Protein AF-A0A124FSC0-F1 (afdb_monomer_lite)

Secondary structure (DSSP, 8-state):
--SEEEEEEEETTTTEEEEEEEE---SS-EEEEEEEE-TT--EEEEEEEEEETTTTEEEEEP-TT----TTTHHHHHHHHHHHHHHHHHHHHHHHHTS---EEEESSTHHHHHHHHHTT---TT-EEEEHHHHHHHHTT-SSPPPHHHHHHHTT-EE-SSEEE-SS-EEE--HHHHTT-STTSHHHHHHHHHHHHHHHHH-HHHHHHHHHHHHHHHHTT-

Organism: NCBI:txid2198

Sequence (220 aa):
MPIEIGAVVHRPEDDSVHYAGEQFRYDIDVEIWKKVTDPCGKTVGVATTVANMGRGEYGMAYDHSFRVSDDEVPAAEETARHAFGDLGTFMEAVIAAGDTPAIVVFAADMEKKAFRAANFSLDGCMLIDLQREIRRRFGMKQVLSLDRLARLIDFSVDGSAVASTHFRYPVPEEYRHLLCVHRGMGDAVRTFLLAREYQERLPDLEARIRTQMDTCESEG

Structure (mmCIF, N/CA/C/O backbone):
data_AF-A0A124FSC0-F1
#
_entry.id   AF-A0A124FSC0-F1
#
loop_
_atom_site.group_PDB
_atom_site.id
_atom_site.type_symbol
_atom_site.label_atom_id
_atom_site.label_alt_id
_atom_site.label_comp_id
_atom_site.label_asym_id
_atom_site.label_entity_id
_atom_site.label_seq_id
_atom_site.pdbx_PDB_ins_code
_atom_site.Cartn_x
_atom_site.Cartn_y
_atom_site.Cartn_z
_atom_site.occupancy
_atom_site.B_iso_or_equiv
_atom_site.auth_seq_id
_atom_site.auth_comp_id
_atom_site.auth_asym_id
_atom_site.auth_atom_id
_atom_site.pdbx_PDB_model_num
ATOM 1 N N . MET A 1 1 ? 11.388 3.406 -9.052 1.00 88.62 1 MET A N 1
ATOM 2 C CA . MET A 1 1 ? 10.125 3.465 -9.821 1.00 88.62 1 MET A CA 1
ATOM 3 C C . MET A 1 1 ? 9.095 2.555 -9.165 1.00 88.62 1 MET A C 1
ATOM 5 O O . MET A 1 1 ? 9.524 1.634 -8.472 1.00 88.62 1 MET A O 1
ATOM 9 N N . PRO A 1 2 ? 7.786 2.808 -9.315 1.00 92.44 2 PRO A N 1
ATOM 10 C CA . PRO A 1 2 ? 6.759 1.870 -8.879 1.00 92.44 2 PRO A CA 1
ATOM 11 C C . PRO A 1 2 ? 6.712 0.665 -9.832 1.00 92.44 2 PRO A C 1
ATOM 13 O O . PRO A 1 2 ? 6.956 0.811 -11.026 1.00 92.44 2 PRO A O 1
ATOM 16 N N . ILE A 1 3 ? 6.396 -0.517 -9.302 1.00 92.50 3 ILE A N 1
ATOM 17 C CA . ILE A 1 3 ? 6.131 -1.732 -10.101 1.00 92.50 3 ILE A CA 1
ATOM 18 C C . ILE A 1 3 ? 4.677 -2.202 -9.972 1.00 92.50 3 ILE A C 1
ATOM 20 O O . ILE A 1 3 ? 4.181 -2.970 -10.791 1.00 92.50 3 ILE A O 1
ATOM 24 N N . GLU A 1 4 ? 3.982 -1.720 -8.945 1.00 92.25 4 GLU A N 1
ATOM 25 C CA . GLU A 1 4 ? 2.571 -1.963 -8.680 1.00 92.25 4 GLU A CA 1
ATOM 26 C C . GLU A 1 4 ? 2.047 -0.912 -7.692 1.00 92.25 4 GLU A C 1
ATOM 28 O O . GLU A 1 4 ? 2.827 -0.271 -6.980 1.00 92.25 4 GLU A O 1
ATOM 33 N N . ILE A 1 5 ? 0.728 -0.761 -7.635 1.00 92.50 5 ILE A N 1
ATOM 34 C CA . ILE A 1 5 ? 0.006 0.040 -6.649 1.00 92.50 5 ILE A CA 1
ATOM 35 C C . ILE A 1 5 ? -1.285 -0.679 -6.254 1.00 92.50 5 ILE A C 1
ATOM 37 O O . ILE A 1 5 ? -1.891 -1.397 -7.048 1.00 92.50 5 ILE A O 1
ATOM 41 N N . GLY A 1 6 ? -1.699 -0.498 -5.005 1.00 93.19 6 GLY A N 1
ATOM 42 C CA . GLY A 1 6 ? -3.027 -0.864 -4.540 1.00 93.19 6 GLY A CA 1
ATOM 43 C C . GLY A 1 6 ? -3.626 0.269 -3.723 1.00 93.19 6 GLY A C 1
ATOM 44 O O . GLY A 1 6 ? -2.913 0.976 -3.013 1.00 93.19 6 GLY A O 1
ATOM 45 N N . ALA A 1 7 ? -4.936 0.425 -3.823 1.00 93.75 7 ALA A N 1
ATOM 46 C CA . ALA A 1 7 ? -5.722 1.389 -3.084 1.00 93.75 7 ALA A CA 1
ATOM 47 C C . ALA A 1 7 ? -7.018 0.729 -2.605 1.00 93.75 7 ALA A C 1
ATOM 49 O O . ALA A 1 7 ? -7.634 -0.077 -3.308 1.00 93.75 7 ALA A O 1
ATOM 50 N N . VAL A 1 8 ? -7.429 1.106 -1.398 1.00 94.50 8 VAL A N 1
ATOM 51 C CA . VAL A 1 8 ? -8.757 0.816 -0.863 1.00 94.50 8 VAL A CA 1
ATOM 52 C C . VAL A 1 8 ? -9.433 2.154 -0.626 1.00 94.50 8 VAL A C 1
ATOM 54 O O . VAL A 1 8 ? -8.963 2.950 0.185 1.00 94.50 8 VAL A O 1
ATOM 57 N N . VAL A 1 9 ? -10.521 2.402 -1.345 1.00 93.75 9 VAL A N 1
ATOM 58 C CA . VAL A 1 9 ? -11.376 3.571 -1.153 1.00 93.75 9 VAL A CA 1
ATOM 59 C C . VAL A 1 9 ? -12.497 3.154 -0.218 1.00 93.75 9 VAL A C 1
ATOM 61 O O . VAL A 1 9 ? -13.280 2.264 -0.544 1.00 93.75 9 VAL A O 1
ATOM 64 N N . HIS A 1 10 ? -12.550 3.767 0.957 1.00 93.31 10 HIS A N 1
ATOM 65 C CA . HIS A 1 10 ? -13.580 3.509 1.958 1.00 93.31 10 HIS A CA 1
ATOM 66 C C . HIS A 1 10 ? -14.550 4.676 2.012 1.00 93.31 10 HIS A C 1
ATOM 68 O O . HIS A 1 10 ? -14.123 5.829 2.073 1.00 93.31 10 HIS A O 1
ATOM 74 N N . ARG A 1 11 ? -15.845 4.363 1.997 1.00 91.38 11 ARG A N 1
ATOM 75 C CA . ARG A 1 11 ? -16.924 5.325 2.180 1.00 91.38 11 ARG A CA 1
ATOM 76 C C . ARG A 1 11 ? -17.518 5.140 3.582 1.00 91.38 11 ARG A C 1
ATOM 78 O O . ARG A 1 11 ? -18.209 4.149 3.816 1.00 91.38 11 ARG A O 1
ATOM 85 N N . PRO A 1 12 ? -17.267 6.061 4.528 1.00 88.88 12 PRO A N 1
ATOM 86 C CA . PRO A 1 12 ? -17.743 5.911 5.901 1.00 88.88 12 PRO A CA 1
ATOM 87 C C . PRO A 1 12 ? -19.270 5.924 6.045 1.00 88.88 12 PRO A C 1
ATOM 89 O O . PRO A 1 12 ? -19.788 5.348 6.997 1.00 88.88 12 PRO A O 1
ATOM 92 N N . GLU A 1 13 ? -19.996 6.572 5.130 1.00 89.44 13 GLU A N 1
ATOM 93 C CA . GLU A 1 13 ? -21.450 6.761 5.217 1.00 89.44 13 GLU A CA 1
ATOM 94 C C . GLU A 1 13 ? -22.232 5.443 5.160 1.00 89.44 13 GLU A C 1
ATOM 96 O O . GLU A 1 13 ? -23.261 5.308 5.823 1.00 89.44 13 GLU A O 1
ATOM 101 N N . ASP A 1 14 ? -21.757 4.486 4.364 1.00 91.44 14 ASP A N 1
ATOM 102 C CA . ASP A 1 14 ? -22.382 3.176 4.156 1.00 91.44 14 ASP A CA 1
ATOM 103 C C . ASP A 1 14 ? -21.437 2.004 4.475 1.00 91.44 14 ASP A C 1
ATOM 105 O O . ASP A 1 14 ? -21.788 0.848 4.236 1.00 91.44 14 ASP A O 1
ATOM 109 N N . ASP A 1 15 ? -20.257 2.303 5.032 1.00 93.31 15 ASP A N 1
ATOM 110 C CA . ASP A 1 15 ? -19.166 1.363 5.320 1.00 93.31 15 ASP A CA 1
ATOM 111 C C . ASP A 1 15 ? -18.772 0.495 4.108 1.00 93.31 15 ASP A C 1
ATOM 113 O O . ASP A 1 15 ? -18.350 -0.656 4.247 1.00 93.31 15 ASP A O 1
ATOM 117 N N . SER A 1 16 ? -18.916 1.029 2.891 1.00 92.00 16 SER A N 1
ATOM 118 C CA . SER A 1 16 ? -18.531 0.323 1.670 1.00 92.00 16 SER A CA 1
ATOM 119 C C . SER A 1 16 ? -17.053 0.516 1.335 1.00 92.00 16 SER A C 1
ATOM 121 O O . SER A 1 16 ? -16.422 1.523 1.668 1.00 92.00 16 SER A O 1
ATOM 123 N N . VAL A 1 17 ? -16.488 -0.484 0.656 1.00 93.38 17 VAL A N 1
ATOM 124 C CA . VAL A 1 17 ? -15.107 -0.464 0.176 1.00 93.38 17 VAL A CA 1
ATOM 125 C C . VAL A 1 17 ? -15.054 -0.733 -1.319 1.00 93.38 17 VAL A C 1
ATOM 127 O O . VAL A 1 17 ? -15.741 -1.614 -1.841 1.00 93.38 17 VAL A O 1
ATOM 130 N N . HIS A 1 18 ? -14.198 0.012 -2.002 1.00 92.12 18 HIS A N 1
ATOM 131 C CA . HIS A 1 18 ? -13.815 -0.233 -3.379 1.00 92.12 18 HIS A CA 1
ATOM 132 C C . HIS A 1 18 ? -12.310 -0.481 -3.441 1.00 92.12 18 HIS A C 1
ATOM 134 O O . HIS A 1 18 ? -11.522 0.226 -2.815 1.00 92.12 18 HIS A O 1
ATOM 140 N N . TYR A 1 19 ? -11.915 -1.502 -4.191 1.00 92.12 19 TYR A N 1
ATOM 141 C CA . TYR A 1 19 ? -10.522 -1.885 -4.370 1.00 92.12 19 TYR A CA 1
ATOM 142 C C . TYR A 1 19 ? -10.088 -1.456 -5.765 1.00 92.12 19 TYR A C 1
ATOM 144 O O . TYR A 1 19 ? -10.798 -1.723 -6.728 1.00 92.12 19 TYR A O 1
ATOM 152 N N . ALA A 1 20 ? -8.923 -0.826 -5.864 1.00 91.38 20 ALA A N 1
ATOM 153 C CA . ALA A 1 20 ? -8.290 -0.487 -7.131 1.00 91.38 20 ALA A CA 1
ATOM 154 C C . ALA A 1 20 ? -6.820 -0.894 -7.064 1.00 91.38 20 ALA A C 1
ATOM 156 O O . ALA A 1 20 ? -6.136 -0.612 -6.081 1.00 91.38 20 ALA A O 1
ATOM 157 N N . GLY A 1 21 ? -6.319 -1.586 -8.079 1.00 91.00 21 GLY A N 1
ATOM 158 C CA . GLY A 1 21 ? -4.932 -2.029 -8.095 1.00 91.00 21 GLY A CA 1
ATOM 159 C C . GLY A 1 21 ? -4.408 -2.180 -9.505 1.00 91.00 21 GLY A C 1
ATOM 160 O O . GLY A 1 21 ? -5.145 -2.569 -10.407 1.00 91.00 21 GLY A O 1
ATOM 161 N N . GLU A 1 22 ? -3.126 -1.890 -9.673 1.00 90.31 22 GLU A N 1
ATOM 162 C CA . GLU A 1 22 ? -2.470 -1.903 -10.971 1.00 90.31 22 GLU A CA 1
ATOM 163 C C . GLU A 1 22 ? -1.037 -2.425 -10.851 1.00 90.31 22 GLU A C 1
ATOM 165 O O . GLU A 1 22 ? -0.360 -2.230 -9.840 1.00 90.31 22 GLU A O 1
ATOM 170 N N . GLN A 1 23 ? -0.580 -3.125 -11.890 1.00 91.38 23 GLN A N 1
ATOM 171 C CA . GLN A 1 23 ? 0.813 -3.528 -12.065 1.00 91.38 23 GLN A CA 1
ATOM 172 C C . GLN A 1 23 ? 1.391 -2.753 -13.244 1.00 91.38 23 GLN A C 1
ATOM 174 O O . GLN A 1 23 ? 0.869 -2.848 -14.353 1.00 91.38 23 GLN A O 1
ATOM 179 N N . PHE A 1 24 ? 2.505 -2.062 -13.025 1.00 93.19 24 PHE A N 1
ATOM 180 C CA . PHE A 1 24 ? 3.189 -1.300 -14.066 1.00 93.19 24 PHE A CA 1
ATOM 181 C C . PHE A 1 24 ? 4.125 -2.241 -14.831 1.00 93.19 24 PHE A C 1
ATOM 183 O O . PHE A 1 24 ? 5.241 -2.537 -14.395 1.00 93.19 24 PHE A O 1
ATOM 190 N N . ARG A 1 25 ? 3.630 -2.794 -15.943 1.00 93.19 25 ARG A N 1
ATOM 191 C CA . ARG A 1 25 ? 4.283 -3.880 -16.693 1.00 93.19 25 ARG A CA 1
ATOM 192 C C . ARG A 1 25 ? 5.286 -3.352 -17.709 1.00 93.19 25 ARG A C 1
ATOM 194 O O . ARG A 1 25 ? 5.001 -3.280 -18.900 1.00 93.19 25 ARG A O 1
ATOM 201 N N . TYR A 1 26 ? 6.478 -3.048 -17.217 1.00 94.31 26 TYR A N 1
ATOM 202 C CA . TYR A 1 26 ? 7.615 -2.643 -18.033 1.00 94.31 26 TYR A CA 1
ATOM 203 C C . TYR A 1 26 ? 8.726 -3.693 -17.993 1.00 94.31 26 TYR A C 1
ATOM 205 O O . TYR A 1 26 ? 8.976 -4.288 -16.941 1.00 94.31 26 TYR A O 1
ATOM 213 N N . ASP A 1 27 ? 9.384 -3.918 -19.133 1.00 94.12 27 ASP A N 1
ATOM 214 C CA . ASP A 1 27 ? 10.553 -4.798 -19.227 1.00 94.12 27 ASP A CA 1
ATOM 215 C C . ASP A 1 27 ? 11.806 -4.051 -18.757 1.00 94.12 27 ASP A C 1
ATOM 217 O O . ASP A 1 27 ? 12.586 -3.515 -19.541 1.00 94.12 27 ASP A O 1
ATOM 22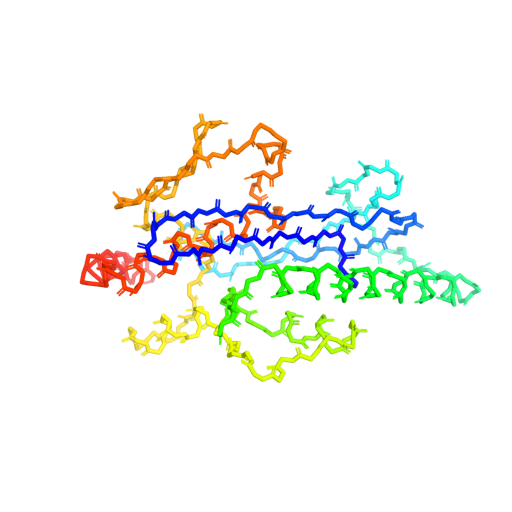1 N N . ILE A 1 28 ? 11.936 -3.958 -17.438 1.00 93.12 28 ILE A N 1
ATOM 222 C CA . ILE A 1 28 ? 13.079 -3.378 -16.745 1.00 93.12 28 ILE A CA 1
ATOM 223 C C . ILE A 1 28 ? 13.277 -4.092 -15.411 1.00 93.12 28 ILE A C 1
ATOM 225 O O . ILE A 1 28 ? 12.317 -4.397 -14.698 1.00 93.12 28 ILE A O 1
ATOM 229 N N . ASP A 1 29 ? 14.535 -4.331 -15.063 1.00 93.25 29 ASP A N 1
ATOM 230 C CA . ASP A 1 29 ? 14.900 -4.922 -13.784 1.00 93.25 29 ASP A CA 1
ATOM 231 C C . ASP A 1 29 ? 14.895 -3.845 -12.701 1.00 93.25 29 ASP A C 1
ATOM 233 O O . ASP A 1 29 ? 15.675 -2.891 -12.726 1.00 93.25 29 ASP A O 1
ATOM 237 N N . VAL A 1 30 ? 13.994 -3.997 -11.734 1.00 93.38 30 VAL A N 1
ATOM 2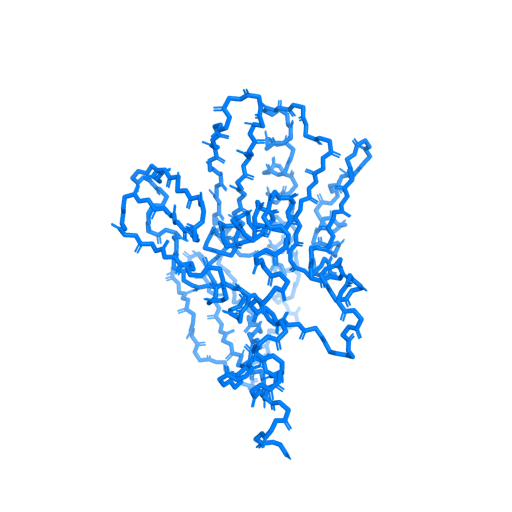38 C CA . VAL A 1 30 ? 13.823 -3.064 -10.622 1.00 93.38 30 VAL A CA 1
ATOM 239 C C . VAL A 1 30 ? 14.288 -3.717 -9.335 1.00 93.38 30 VAL A C 1
ATOM 241 O O . VAL A 1 30 ? 13.783 -4.762 -8.922 1.00 93.38 30 VAL A O 1
ATOM 244 N N . GLU A 1 31 ? 15.234 -3.065 -8.669 1.00 93.50 31 GLU A N 1
ATOM 245 C CA . GLU A 1 31 ? 15.678 -3.446 -7.337 1.00 93.50 31 GLU A CA 1
ATOM 246 C C . GLU A 1 31 ? 14.596 -3.123 -6.291 1.00 93.50 31 GLU A C 1
ATOM 248 O O . GLU A 1 31 ? 14.123 -1.990 -6.175 1.00 93.50 31 GLU A O 1
ATOM 253 N N . ILE A 1 32 ? 14.211 -4.131 -5.509 1.00 89.69 32 ILE A N 1
ATOM 254 C CA . ILE A 1 32 ? 13.185 -4.058 -4.469 1.00 89.69 32 ILE A CA 1
ATOM 255 C C . ILE A 1 32 ? 13.828 -4.307 -3.109 1.00 89.69 32 ILE A C 1
ATOM 257 O O . ILE A 1 32 ? 14.365 -5.386 -2.844 1.00 89.69 32 ILE A O 1
ATOM 261 N N . TRP A 1 33 ? 13.729 -3.311 -2.228 1.00 86.81 33 TRP A N 1
ATOM 262 C CA . TRP A 1 33 ? 14.236 -3.372 -0.859 1.00 86.81 33 TRP A CA 1
ATOM 263 C C . TRP A 1 33 ? 13.109 -3.687 0.111 1.00 86.81 33 TRP A C 1
ATOM 265 O O . TRP A 1 33 ? 12.130 -2.946 0.207 1.00 86.81 33 TRP A O 1
ATOM 275 N N . LYS A 1 34 ? 13.268 -4.762 0.881 1.00 81.75 34 LYS A N 1
ATOM 276 C CA . LYS A 1 34 ? 12.309 -5.175 1.908 1.00 81.75 34 LYS A CA 1
ATOM 277 C C . LYS A 1 34 ? 12.990 -5.183 3.264 1.00 81.75 34 LYS A C 1
ATOM 279 O O . LYS A 1 34 ? 14.028 -5.813 3.440 1.00 81.75 34 LYS A O 1
ATOM 284 N N . LYS A 1 35 ? 12.413 -4.489 4.244 1.00 79.81 35 LYS A N 1
ATOM 285 C CA . LYS A 1 35 ? 12.900 -4.566 5.627 1.00 79.81 35 LYS A CA 1
ATOM 286 C C . LYS A 1 35 ? 12.624 -5.966 6.165 1.00 79.81 35 LYS A C 1
ATOM 288 O O . LYS A 1 35 ? 11.487 -6.421 6.127 1.00 79.81 35 LYS A O 1
ATOM 293 N N . VAL A 1 36 ? 13.653 -6.618 6.692 1.00 79.44 36 VAL A N 1
ATOM 294 C CA . VAL A 1 36 ? 13.514 -7.870 7.439 1.00 79.44 36 VAL A CA 1
ATOM 295 C C . VAL A 1 36 ? 13.331 -7.505 8.900 1.00 79.44 36 VAL A C 1
ATOM 297 O O . VAL A 1 36 ? 14.144 -6.762 9.458 1.00 79.44 36 VAL A O 1
ATOM 300 N N . THR A 1 37 ? 12.266 -8.008 9.517 1.00 72.69 37 THR A N 1
ATOM 301 C CA . THR A 1 37 ? 11.986 -7.777 10.935 1.00 72.69 37 THR A CA 1
ATOM 302 C C . THR A 1 37 ? 12.039 -9.063 11.745 1.00 72.69 37 THR A C 1
ATOM 304 O O . THR A 1 37 ? 11.640 -10.115 11.251 1.00 72.69 37 THR A O 1
ATOM 307 N N . ASP A 1 38 ? 12.483 -8.968 12.995 1.00 76.62 38 ASP A N 1
ATOM 308 C CA . ASP A 1 38 ? 12.389 -10.063 13.964 1.00 76.62 38 ASP A CA 1
ATOM 309 C C . ASP A 1 38 ? 10.922 -10.316 14.405 1.00 76.62 38 ASP A C 1
ATOM 311 O O . ASP A 1 38 ? 10.006 -9.600 13.973 1.00 76.62 38 ASP A O 1
ATOM 315 N N . PRO A 1 39 ? 10.640 -11.336 15.242 1.00 69.69 39 PRO A N 1
ATOM 316 C CA . PRO A 1 39 ? 9.289 -11.583 15.757 1.00 69.69 39 PRO A CA 1
ATOM 317 C C . PRO A 1 39 ? 8.682 -10.379 16.492 1.00 69.69 39 PRO A C 1
ATOM 319 O O . PRO A 1 39 ? 7.469 -10.169 16.420 1.00 69.69 39 PRO A O 1
ATOM 322 N N . CYS A 1 40 ? 9.534 -9.554 17.104 1.00 67.00 40 CYS A N 1
ATOM 323 C CA . CYS A 1 40 ? 9.195 -8.302 17.768 1.00 67.00 40 CYS A CA 1
ATOM 324 C C . CYS A 1 40 ? 9.048 -7.127 16.781 1.00 67.00 40 CYS A C 1
ATOM 326 O O . CYS A 1 40 ? 8.868 -5.990 17.201 1.00 67.00 40 CYS A O 1
ATOM 328 N N . GLY A 1 41 ? 9.100 -7.330 15.464 1.00 63.59 41 GLY A N 1
ATOM 329 C CA . GLY A 1 41 ? 8.918 -6.269 14.469 1.00 63.59 41 GLY A CA 1
ATOM 330 C C . GLY A 1 41 ? 10.053 -5.238 14.410 1.00 63.59 41 GLY A C 1
ATOM 331 O O . GLY A 1 41 ? 9.904 -4.215 13.736 1.00 63.59 41 GLY A O 1
ATOM 332 N N . LYS A 1 42 ? 11.182 -5.479 15.084 1.00 70.88 42 LYS A N 1
ATOM 333 C CA . LYS A 1 42 ? 12.383 -4.648 14.973 1.00 70.88 42 LYS A CA 1
ATOM 334 C C . LYS A 1 42 ? 13.071 -4.974 13.655 1.00 70.88 42 LYS A C 1
ATOM 336 O O . LYS A 1 42 ? 13.239 -6.138 13.308 1.00 70.88 42 LYS A O 1
ATOM 341 N N . THR A 1 43 ? 13.477 -3.951 12.905 1.00 73.44 43 THR A N 1
ATOM 342 C CA . THR A 1 43 ? 14.241 -4.158 11.666 1.00 73.44 43 THR A CA 1
ATOM 343 C C . THR A 1 43 ? 15.617 -4.735 12.001 1.00 73.44 43 THR A C 1
ATOM 345 O O . THR A 1 43 ? 16.399 -4.092 12.699 1.00 73.44 43 THR A O 1
ATOM 348 N N . VAL A 1 44 ? 15.901 -5.937 11.501 1.00 81.25 44 VAL A N 1
ATOM 349 C CA . VAL A 1 44 ? 17.168 -6.667 11.692 1.00 81.25 44 VAL A CA 1
ATOM 350 C C . VAL A 1 44 ? 17.999 -6.762 10.414 1.00 81.25 44 VAL A C 1
ATOM 352 O O . VAL A 1 44 ? 19.151 -7.179 10.459 1.00 81.25 44 VAL A O 1
ATOM 355 N N . GLY A 1 45 ? 17.446 -6.346 9.275 1.00 83.31 45 GLY A N 1
ATOM 356 C CA . GLY A 1 45 ? 18.164 -6.317 8.008 1.00 83.31 45 GLY A CA 1
ATOM 357 C C . GLY A 1 45 ? 17.317 -5.784 6.861 1.00 83.31 45 GLY A C 1
ATOM 358 O O . GLY A 1 45 ? 16.180 -5.341 7.049 1.00 83.31 45 GLY A O 1
ATOM 359 N N . VAL A 1 46 ? 17.884 -5.846 5.661 1.00 84.56 46 VAL A N 1
ATOM 360 C CA . VAL A 1 46 ? 17.197 -5.562 4.400 1.00 84.56 46 VAL A CA 1
ATOM 361 C C . VAL A 1 46 ? 17.429 -6.748 3.475 1.00 84.56 46 VAL A C 1
ATOM 363 O O . VAL A 1 46 ? 18.563 -7.187 3.304 1.00 84.56 46 VAL A O 1
ATOM 366 N N . ALA A 1 47 ? 16.349 -7.280 2.915 1.00 87.69 47 ALA A N 1
ATOM 367 C CA . ALA A 1 47 ? 16.394 -8.230 1.821 1.00 87.69 47 ALA A CA 1
ATOM 368 C C . ALA A 1 47 ? 16.266 -7.452 0.511 1.00 87.69 47 ALA A C 1
ATOM 370 O O . ALA A 1 47 ? 15.339 -6.653 0.347 1.00 87.69 47 ALA A O 1
ATOM 371 N N . THR A 1 48 ? 17.191 -7.704 -0.407 1.00 91.38 48 THR A N 1
ATOM 372 C CA . THR A 1 48 ? 17.178 -7.126 -1.748 1.00 91.38 48 THR A CA 1
ATOM 373 C C . THR A 1 48 ? 16.800 -8.210 -2.742 1.00 91.38 48 THR A C 1
ATOM 375 O O . THR A 1 48 ? 17.380 -9.295 -2.747 1.00 91.38 48 THR A O 1
ATOM 378 N N . THR A 1 49 ? 15.812 -7.912 -3.575 1.00 92.75 49 THR A N 1
ATOM 379 C CA . THR A 1 49 ? 15.354 -8.783 -4.664 1.00 92.75 49 THR A CA 1
ATOM 380 C C . THR A 1 49 ? 15.159 -7.959 -5.924 1.00 92.75 49 THR A C 1
ATOM 382 O O . THR A 1 49 ? 15.080 -6.736 -5.843 1.00 92.75 49 THR A O 1
ATOM 385 N N . VAL A 1 50 ? 15.057 -8.612 -7.074 1.00 93.56 50 VAL A N 1
ATOM 386 C CA . VAL A 1 50 ? 14.763 -7.962 -8.354 1.00 93.56 50 VAL A CA 1
ATOM 387 C C . VAL A 1 50 ? 13.373 -8.370 -8.835 1.00 93.56 50 VAL A C 1
ATOM 389 O O . VAL A 1 50 ? 12.930 -9.504 -8.624 1.00 93.56 50 VAL A O 1
ATOM 392 N N . ALA A 1 51 ? 12.668 -7.433 -9.457 1.00 93.25 51 ALA A N 1
ATOM 393 C CA . ALA A 1 51 ? 11.422 -7.687 -10.163 1.00 93.25 51 ALA A CA 1
ATOM 394 C C . ALA A 1 51 ? 11.503 -7.128 -11.584 1.00 93.25 51 ALA A C 1
ATOM 396 O O . ALA A 1 51 ? 12.029 -6.037 -11.786 1.00 93.25 51 ALA A O 1
ATOM 397 N N . ASN A 1 52 ? 10.930 -7.858 -12.535 1.00 94.06 52 ASN A N 1
ATOM 398 C CA . ASN A 1 52 ? 10.683 -7.394 -13.889 1.00 94.06 52 ASN A CA 1
ATOM 399 C C . ASN A 1 52 ? 9.241 -7.738 -14.262 1.00 94.06 52 ASN A C 1
ATOM 401 O O . ASN A 1 52 ? 8.887 -8.889 -14.527 1.00 94.06 52 ASN A O 1
ATOM 405 N N . MET A 1 53 ? 8.386 -6.720 -14.257 1.00 91.94 53 MET A N 1
ATOM 406 C CA . MET A 1 53 ? 6.951 -6.919 -14.442 1.00 91.94 53 MET A CA 1
ATOM 407 C C . MET A 1 53 ? 6.571 -7.152 -15.907 1.00 91.94 53 MET A C 1
ATOM 409 O O . MET A 1 53 ? 5.541 -7.774 -16.159 1.00 91.94 53 MET A O 1
ATOM 413 N N . GLY A 1 54 ? 7.396 -6.708 -16.862 1.00 91.44 54 GLY A N 1
ATOM 414 C CA . GLY A 1 54 ? 7.240 -7.011 -18.286 1.00 91.44 54 GLY A CA 1
ATOM 415 C C . GLY A 1 54 ? 7.450 -8.494 -18.596 1.00 91.44 54 GLY A C 1
ATOM 416 O O . GLY A 1 54 ? 6.731 -9.056 -19.420 1.00 91.44 54 GLY A O 1
ATOM 417 N N . ARG A 1 55 ? 8.366 -9.153 -17.873 1.00 92.94 55 ARG A N 1
ATOM 418 C CA . ARG A 1 55 ? 8.636 -10.599 -17.980 1.00 92.94 55 ARG A CA 1
ATOM 419 C C . ARG A 1 55 ? 7.861 -11.460 -16.977 1.00 92.94 55 ARG A C 1
ATOM 421 O O . ARG A 1 55 ? 7.948 -12.683 -17.020 1.00 92.94 55 ARG A O 1
ATOM 428 N N . GLY A 1 56 ? 7.081 -10.844 -16.087 1.00 89.12 56 GLY A N 1
ATOM 429 C CA . GLY A 1 56 ? 6.341 -11.552 -15.037 1.00 89.12 56 GLY A CA 1
ATOM 430 C C . GLY A 1 56 ? 7.235 -12.137 -13.935 1.00 89.12 56 GLY A C 1
ATOM 431 O O . GLY A 1 56 ? 6.822 -13.055 -13.228 1.00 89.12 56 GLY A O 1
ATOM 432 N N . GLU A 1 57 ? 8.449 -11.613 -13.780 1.00 91.81 57 GLU A N 1
ATOM 433 C CA . GLU A 1 57 ? 9.448 -12.067 -12.816 1.00 91.81 57 GLU A CA 1
ATOM 434 C C . GLU A 1 57 ? 9.352 -11.242 -11.529 1.00 91.81 57 GLU A C 1
ATOM 436 O O . GLU A 1 57 ? 9.339 -10.010 -11.551 1.00 91.81 57 GLU A O 1
ATOM 441 N N . TYR A 1 58 ? 9.304 -11.908 -10.377 1.00 89.00 58 TYR A N 1
ATOM 442 C CA . TYR A 1 58 ? 9.235 -11.236 -9.083 1.00 89.00 58 TYR A CA 1
ATOM 443 C C . TYR A 1 58 ? 10.035 -12.004 -8.034 1.00 89.00 58 TYR A C 1
ATOM 445 O O . TYR A 1 58 ? 9.890 -13.218 -7.906 1.00 89.00 58 TYR A O 1
ATOM 453 N N . GLY A 1 59 ? 10.8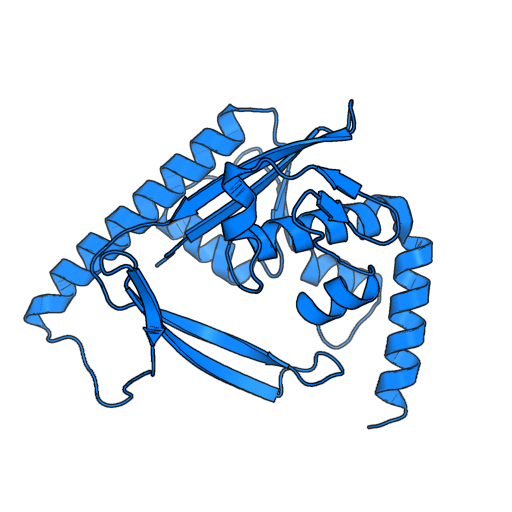36 -11.290 -7.240 1.00 88.19 59 GLY A N 1
ATOM 454 C CA . GLY A 1 59 ? 11.622 -11.902 -6.167 1.00 88.19 59 GLY A CA 1
ATOM 455 C C . GLY A 1 59 ? 12.888 -12.609 -6.657 1.00 88.19 59 GLY A C 1
ATOM 456 O O . GLY A 1 59 ? 13.382 -13.503 -5.974 1.00 88.19 59 GLY A O 1
ATOM 457 N N . MET A 1 60 ? 13.406 -12.222 -7.824 1.00 92.50 60 MET A N 1
ATOM 458 C CA . MET A 1 60 ? 14.653 -12.751 -8.373 1.00 92.50 60 MET A CA 1
ATOM 459 C C . MET A 1 60 ? 15.837 -12.383 -7.471 1.00 92.50 60 MET A C 1
ATOM 461 O O . MET A 1 60 ? 15.815 -11.363 -6.772 1.00 92.50 60 MET A O 1
ATOM 465 N N . ALA A 1 61 ? 16.876 -13.220 -7.483 1.00 92.69 61 ALA A N 1
ATOM 466 C CA . ALA A 1 61 ? 18.098 -12.952 -6.735 1.00 92.69 61 ALA A CA 1
ATOM 467 C C . ALA A 1 61 ? 18.773 -11.677 -7.256 1.00 92.69 61 ALA A C 1
ATOM 469 O O . ALA A 1 61 ? 18.908 -11.484 -8.462 1.00 92.69 61 ALA A O 1
ATOM 470 N N . TYR A 1 6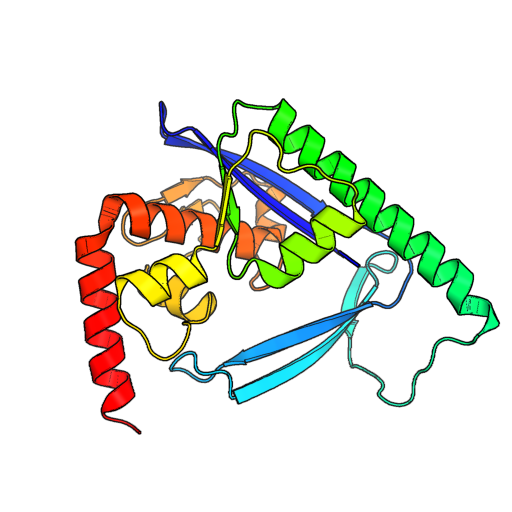2 ? 19.197 -10.815 -6.335 1.00 92.00 62 TYR A N 1
ATOM 471 C CA . TYR A 1 62 ? 19.940 -9.614 -6.682 1.00 92.00 62 TYR A CA 1
ATOM 472 C C . TYR A 1 62 ? 21.398 -9.955 -6.999 1.00 92.00 62 TYR A C 1
ATOM 474 O O . TYR A 1 62 ? 22.107 -10.516 -6.160 1.00 92.00 62 TYR A O 1
ATOM 482 N N . ASP A 1 63 ? 21.850 -9.592 -8.197 1.00 91.31 63 ASP A N 1
ATOM 483 C CA . ASP A 1 63 ? 23.257 -9.665 -8.574 1.00 91.31 63 ASP A CA 1
ATOM 484 C C . ASP A 1 63 ? 23.966 -8.349 -8.223 1.00 91.31 63 ASP A C 1
ATOM 486 O O . ASP A 1 63 ? 23.825 -7.334 -8.904 1.00 91.31 63 ASP A O 1
ATOM 490 N N . HIS A 1 64 ? 24.783 -8.375 -7.167 1.00 89.06 64 HIS A N 1
ATOM 491 C CA . HIS A 1 64 ? 25.561 -7.216 -6.719 1.00 89.06 64 HIS A CA 1
ATOM 492 C C . HIS A 1 64 ? 26.579 -6.710 -7.754 1.00 89.06 64 HIS A C 1
ATOM 494 O O . HIS A 1 64 ? 27.039 -5.565 -7.641 1.00 89.06 64 HIS A O 1
ATOM 500 N N . SER A 1 65 ? 26.957 -7.544 -8.726 1.00 90.69 65 SER A N 1
ATOM 501 C CA . SER A 1 65 ? 27.913 -7.205 -9.781 1.00 90.69 65 SER A CA 1
ATOM 502 C C . SER A 1 65 ? 27.258 -6.569 -11.005 1.00 90.69 65 SER A C 1
ATOM 504 O O . SER A 1 65 ? 27.936 -5.860 -11.750 1.00 90.69 65 SER A O 1
ATOM 506 N N . PHE A 1 66 ? 25.945 -6.744 -11.175 1.00 88.75 66 PHE A N 1
ATOM 507 C CA . PHE A 1 66 ? 25.218 -6.208 -12.316 1.00 88.75 66 PHE A CA 1
ATOM 508 C C . PHE A 1 66 ? 25.208 -4.677 -12.300 1.00 88.75 66 PHE A C 1
ATOM 510 O O . PHE A 1 66 ? 24.887 -4.037 -11.293 1.00 88.75 66 PHE A O 1
ATOM 517 N N . ARG A 1 67 ? 25.556 -4.074 -13.433 1.00 87.81 67 ARG A N 1
ATOM 518 C CA . ARG A 1 67 ? 25.437 -2.639 -13.682 1.00 87.81 67 ARG A CA 1
ATOM 519 C C . ARG A 1 67 ? 24.795 -2.466 -15.047 1.00 87.81 67 ARG A C 1
ATOM 521 O O . ARG A 1 67 ? 25.259 -3.067 -16.011 1.00 87.81 67 ARG A O 1
ATOM 528 N N . VAL A 1 68 ? 23.748 -1.647 -15.100 1.00 86.62 68 VAL A N 1
ATOM 529 C CA . VAL A 1 68 ? 23.168 -1.191 -16.367 1.00 86.62 68 VAL A CA 1
ATOM 530 C C . VAL A 1 68 ? 24.262 -0.454 -17.133 1.00 86.62 68 VAL A C 1
ATOM 532 O O . VAL A 1 68 ? 24.998 0.333 -16.531 1.00 86.62 68 VAL A O 1
ATOM 535 N N . SER A 1 69 ? 24.412 -0.750 -18.422 1.00 88.69 69 SER A N 1
ATOM 536 C CA . SER A 1 69 ? 25.407 -0.061 -19.243 1.00 88.69 69 SER A CA 1
ATOM 537 C C . SER A 1 69 ? 25.005 1.400 -19.459 1.00 88.69 69 SER A C 1
ATOM 539 O O . SER A 1 69 ? 23.818 1.716 -19.509 1.00 88.69 69 SER A O 1
ATOM 541 N N . ASP A 1 70 ? 25.981 2.299 -19.606 1.00 91.19 70 ASP A N 1
ATOM 542 C CA . ASP A 1 70 ? 25.711 3.736 -19.780 1.00 91.19 70 ASP A CA 1
ATOM 543 C C . ASP A 1 70 ? 24.793 4.020 -20.987 1.00 91.19 70 ASP A C 1
ATOM 545 O O . ASP A 1 70 ? 23.985 4.947 -20.944 1.00 91.19 70 ASP A O 1
ATOM 549 N N . ASP A 1 71 ? 24.860 3.183 -22.028 1.00 90.81 71 ASP A N 1
ATOM 550 C CA . ASP A 1 71 ? 24.021 3.281 -23.229 1.00 90.81 71 ASP A CA 1
ATOM 551 C C . ASP A 1 71 ? 22.552 2.880 -22.976 1.00 90.81 71 ASP A C 1
ATOM 553 O O . ASP A 1 71 ? 21.649 3.331 -23.684 1.00 90.81 71 ASP A O 1
ATOM 557 N N . GLU A 1 72 ? 22.285 2.058 -21.957 1.00 90.25 72 GLU A N 1
ATOM 558 C CA . GLU A 1 72 ? 20.943 1.585 -21.587 1.00 90.25 72 GLU A CA 1
ATOM 559 C C . GLU A 1 72 ? 20.266 2.476 -20.536 1.00 90.25 72 GLU A C 1
ATOM 561 O O . GLU A 1 72 ? 19.038 2.456 -20.406 1.00 90.25 72 GLU A O 1
ATOM 566 N N . VAL A 1 73 ? 21.037 3.294 -19.807 1.00 92.75 73 VAL A N 1
ATOM 567 C CA . VAL A 1 73 ? 20.514 4.202 -18.770 1.00 92.75 73 VAL A CA 1
ATOM 568 C C . VAL A 1 73 ? 19.395 5.112 -19.297 1.00 92.75 73 VAL A C 1
ATOM 570 O O . VAL A 1 73 ? 18.345 5.156 -18.653 1.00 92.75 73 VAL A O 1
ATOM 573 N N . PRO A 1 74 ? 19.516 5.782 -20.463 1.00 95.62 74 PRO A N 1
ATOM 574 C CA . PRO A 1 74 ? 18.443 6.643 -20.964 1.00 95.62 74 PRO A CA 1
ATOM 575 C C . PRO A 1 74 ? 17.128 5.891 -21.213 1.00 95.62 74 PRO A C 1
ATOM 577 O O . PRO A 1 74 ? 16.049 6.411 -20.930 1.00 95.62 74 PRO A O 1
ATOM 580 N N . ALA A 1 75 ? 17.200 4.651 -21.707 1.00 93.81 75 ALA A N 1
ATOM 581 C CA . ALA A 1 75 ? 16.018 3.820 -21.934 1.00 93.81 75 ALA A CA 1
ATOM 582 C C . ALA A 1 75 ? 15.374 3.373 -20.609 1.00 93.81 75 ALA A C 1
ATOM 584 O O . ALA A 1 75 ? 14.145 3.346 -20.482 1.00 93.81 75 ALA A O 1
ATOM 585 N N . ALA A 1 76 ? 16.193 3.074 -19.598 1.00 93.19 76 ALA A N 1
ATOM 586 C CA . ALA A 1 76 ? 15.722 2.769 -18.252 1.00 93.19 76 ALA A CA 1
ATOM 587 C C . ALA A 1 76 ? 15.036 3.980 -17.591 1.00 93.19 76 ALA A C 1
ATOM 589 O O . ALA A 1 76 ? 13.981 3.837 -16.969 1.00 93.19 76 ALA A O 1
ATOM 590 N N . GLU A 1 77 ? 15.590 5.183 -17.761 1.00 94.81 77 GLU A N 1
ATOM 591 C CA . GLU A 1 77 ? 14.998 6.433 -17.272 1.00 94.81 77 GLU A CA 1
ATOM 592 C C . GLU A 1 77 ? 13.670 6.764 -17.966 1.00 94.81 77 GLU A C 1
ATOM 594 O O . GLU A 1 77 ? 12.714 7.169 -17.300 1.00 94.81 77 GLU A O 1
ATOM 599 N N . GLU A 1 78 ? 13.583 6.560 -19.284 1.00 95.44 78 GLU A N 1
ATOM 600 C CA . GLU A 1 78 ? 12.337 6.681 -20.054 1.00 95.44 78 GLU A CA 1
ATOM 601 C C . GLU A 1 78 ? 11.256 5.750 -19.500 1.00 95.44 78 GLU A C 1
ATOM 603 O O . GLU A 1 78 ? 10.149 6.179 -19.172 1.00 95.44 78 GLU A O 1
ATOM 608 N N . THR A 1 79 ? 11.615 4.483 -19.305 1.00 96.06 79 THR A N 1
ATOM 609 C CA . THR A 1 79 ? 10.728 3.456 -18.754 1.00 96.06 79 THR A CA 1
ATOM 610 C C . THR A 1 79 ? 10.241 3.822 -17.352 1.00 96.06 79 THR A C 1
ATOM 612 O O . THR A 1 79 ? 9.049 3.737 -17.052 1.00 96.06 79 THR A O 1
ATOM 615 N N . ALA A 1 80 ? 11.144 4.292 -16.487 1.00 95.06 80 ALA A N 1
ATOM 616 C CA . ALA A 1 80 ? 10.782 4.755 -15.154 1.00 95.06 80 ALA A CA 1
ATOM 617 C C . ALA A 1 80 ? 9.804 5.938 -15.209 1.00 95.06 80 ALA A C 1
ATOM 619 O O . ALA A 1 80 ? 8.878 5.997 -14.398 1.00 95.06 80 ALA A O 1
ATOM 620 N N . ARG A 1 81 ? 9.980 6.864 -16.161 1.00 96.00 81 ARG A N 1
ATOM 621 C CA . ARG A 1 81 ? 9.084 8.012 -16.346 1.00 96.00 81 ARG A CA 1
ATOM 622 C C . ARG A 1 81 ? 7.686 7.583 -16.771 1.00 96.00 81 ARG A C 1
ATOM 624 O O . ARG A 1 81 ? 6.723 8.107 -16.221 1.00 96.00 81 ARG A O 1
ATOM 631 N N . HIS A 1 82 ? 7.575 6.620 -17.683 1.00 96.62 82 HIS A N 1
ATOM 632 C CA . HIS A 1 82 ? 6.285 6.047 -18.063 1.00 96.62 82 HIS A CA 1
ATOM 633 C C . HIS A 1 82 ? 5.578 5.403 -16.866 1.00 96.62 82 HIS A C 1
ATOM 635 O O . HIS A 1 82 ? 4.438 5.753 -16.582 1.00 96.62 82 HIS A O 1
ATOM 641 N N . ALA A 1 83 ? 6.285 4.591 -16.074 1.00 96.88 83 ALA A N 1
ATOM 642 C CA . ALA A 1 83 ? 5.711 3.990 -14.868 1.00 96.88 83 ALA A CA 1
ATOM 643 C C . ALA A 1 83 ? 5.240 5.031 -13.831 1.00 96.88 83 ALA A C 1
ATOM 645 O O . ALA A 1 83 ? 4.232 4.832 -13.155 1.00 96.88 83 ALA A O 1
ATOM 646 N N . PHE A 1 84 ? 5.950 6.155 -13.685 1.00 97.44 84 PHE A N 1
ATOM 647 C CA . PHE A 1 84 ? 5.489 7.260 -12.840 1.00 97.44 84 PHE A CA 1
ATOM 648 C C . PHE A 1 84 ? 4.289 8.007 -13.442 1.00 97.44 84 PHE A C 1
ATOM 650 O O . PHE A 1 84 ? 3.415 8.429 -12.689 1.00 97.44 84 PHE A O 1
ATOM 657 N N . GLY A 1 85 ? 4.215 8.154 -14.766 1.00 97.19 85 GLY A N 1
ATOM 658 C CA . GLY A 1 85 ? 3.047 8.719 -15.449 1.00 97.19 85 GLY A CA 1
ATOM 659 C C . GLY A 1 85 ? 1.788 7.866 -15.263 1.00 97.19 85 GLY A C 1
ATOM 660 O O . GLY A 1 85 ? 0.723 8.401 -14.950 1.00 97.19 85 GLY A O 1
ATOM 661 N N . ASP A 1 86 ? 1.924 6.542 -15.361 1.00 96.75 86 ASP A N 1
ATOM 662 C CA . ASP A 1 86 ? 0.833 5.599 -15.091 1.00 96.75 86 ASP A CA 1
ATOM 663 C C . ASP A 1 86 ? 0.383 5.679 -13.628 1.00 96.75 86 ASP A C 1
ATOM 665 O O . ASP A 1 86 ? -0.811 5.745 -13.349 1.00 96.75 86 ASP A O 1
ATOM 669 N N . LEU A 1 87 ? 1.330 5.773 -12.683 1.00 96.88 87 LEU A N 1
ATOM 670 C CA . LEU A 1 87 ? 1.015 6.015 -11.273 1.00 96.88 87 LEU A CA 1
ATOM 671 C C . LEU A 1 87 ? 0.203 7.305 -11.081 1.00 96.88 87 LEU A C 1
ATOM 673 O O . LEU A 1 87 ? -0.748 7.313 -10.302 1.00 96.88 87 LEU A O 1
ATOM 677 N N . GLY A 1 88 ? 0.568 8.389 -11.771 1.00 96.00 88 GLY A N 1
ATOM 678 C CA . GLY A 1 88 ? -0.183 9.646 -11.731 1.00 96.00 88 GLY A CA 1
ATOM 679 C C . GLY A 1 88 ? -1.620 9.462 -12.219 1.00 96.00 88 GLY A C 1
ATOM 680 O O . GLY A 1 88 ? -2.559 9.803 -11.503 1.00 96.00 88 GLY A O 1
ATOM 681 N N . THR A 1 89 ? -1.783 8.823 -13.379 1.00 95.62 89 THR A N 1
ATOM 682 C CA . THR A 1 89 ? -3.093 8.521 -13.983 1.00 95.62 89 THR A CA 1
ATOM 683 C C . THR A 1 89 ? -3.962 7.663 -13.058 1.00 95.62 89 THR A C 1
ATOM 685 O O . THR A 1 89 ? -5.142 7.956 -12.861 1.00 95.62 89 THR A O 1
ATOM 688 N N . PHE A 1 90 ? -3.378 6.633 -12.440 1.00 94.75 90 PHE A N 1
ATOM 689 C CA . PHE A 1 90 ? -4.063 5.787 -11.465 1.00 94.75 90 PHE A CA 1
ATOM 690 C C . PHE A 1 90 ? -4.571 6.604 -10.268 1.00 94.75 90 PHE A C 1
ATOM 692 O O . PHE A 1 90 ? -5.735 6.488 -9.883 1.00 94.75 90 PHE A O 1
ATOM 699 N N . MET A 1 91 ? -3.718 7.455 -9.687 1.00 93.88 91 MET A N 1
ATOM 700 C CA . MET A 1 91 ? -4.082 8.269 -8.522 1.00 93.88 91 MET A CA 1
ATOM 701 C C . MET A 1 91 ? -5.185 9.281 -8.847 1.00 93.88 91 MET A C 1
ATOM 703 O O . MET A 1 91 ? -6.117 9.446 -8.059 1.00 93.88 91 MET A O 1
ATOM 707 N N . GLU A 1 92 ? -5.119 9.919 -10.016 1.00 92.31 92 GLU A N 1
ATOM 708 C CA . GLU A 1 92 ? -6.169 10.819 -10.499 1.00 92.31 92 GLU A CA 1
ATOM 709 C C . GLU A 1 92 ? -7.505 10.088 -10.673 1.00 92.31 92 GLU A C 1
ATOM 711 O O . GLU A 1 92 ? -8.536 10.594 -10.232 1.00 92.31 92 GLU A O 1
ATOM 716 N N . ALA A 1 93 ? -7.495 8.880 -11.246 1.00 91.38 93 ALA A N 1
ATOM 717 C CA . ALA A 1 93 ? -8.700 8.073 -11.418 1.00 91.38 93 ALA A CA 1
ATOM 718 C C . ALA A 1 93 ? -9.330 7.668 -10.074 1.00 91.38 93 ALA A C 1
ATOM 720 O O . ALA A 1 93 ? -10.549 7.763 -9.913 1.00 91.38 93 ALA A O 1
ATOM 721 N N . VAL A 1 94 ? -8.511 7.265 -9.095 1.00 89.31 94 VAL A N 1
ATOM 722 C CA . VAL A 1 94 ? -8.975 6.900 -7.745 1.00 89.31 94 VAL A CA 1
ATOM 723 C C . VAL A 1 94 ? -9.644 8.084 -7.046 1.00 89.31 94 VAL A C 1
ATOM 725 O O . VAL A 1 94 ? -10.695 7.913 -6.432 1.00 89.31 94 VAL A O 1
ATOM 728 N N . ILE A 1 95 ? -9.078 9.287 -7.160 1.00 86.94 95 ILE A N 1
ATOM 729 C CA . ILE A 1 95 ? -9.622 10.485 -6.503 1.00 86.94 95 ILE A CA 1
ATOM 730 C C . ILE A 1 95 ? -10.815 11.052 -7.263 1.00 86.94 95 ILE A C 1
ATOM 732 O O . ILE A 1 95 ? -11.765 11.510 -6.646 1.00 86.94 95 ILE A O 1
ATOM 736 N N . ALA A 1 96 ? -10.828 10.998 -8.594 1.00 82.88 96 ALA A N 1
ATOM 737 C CA . ALA A 1 96 ? -11.983 11.442 -9.371 1.00 82.88 96 ALA A CA 1
ATOM 738 C C . ALA A 1 96 ? -13.240 10.596 -9.090 1.00 82.88 96 ALA A C 1
ATOM 740 O O . ALA A 1 96 ? -14.361 11.080 -9.250 1.00 82.88 96 ALA A O 1
ATOM 741 N N . ALA A 1 97 ? -13.068 9.341 -8.661 1.00 74.56 97 ALA A N 1
ATOM 742 C CA . ALA A 1 97 ? -14.163 8.425 -8.359 1.00 74.56 97 ALA A CA 1
ATOM 743 C C . ALA A 1 97 ? -14.915 8.739 -7.046 1.00 74.56 97 ALA A C 1
ATOM 745 O O . ALA A 1 97 ? -15.977 8.155 -6.807 1.00 74.56 97 ALA A O 1
ATOM 746 N N . GLY A 1 98 ? -14.426 9.654 -6.200 1.00 66.38 98 GLY A N 1
ATOM 747 C CA . GLY A 1 98 ? -15.108 10.022 -4.957 1.00 66.38 98 GLY A CA 1
ATOM 748 C C . GLY A 1 98 ? -14.529 11.252 -4.261 1.00 66.38 98 GLY A C 1
ATOM 749 O O . GLY A 1 98 ? -13.382 11.621 -4.474 1.00 66.38 98 GLY A O 1
ATOM 750 N N . ASP A 1 99 ? -15.307 11.879 -3.380 1.00 74.12 99 ASP A N 1
ATOM 751 C CA . ASP A 1 99 ? -14.788 12.950 -2.524 1.00 74.12 99 ASP A CA 1
ATOM 752 C C . ASP A 1 99 ? -13.782 12.348 -1.529 1.00 74.12 99 ASP A C 1
ATOM 754 O O . ASP A 1 99 ? -14.165 11.689 -0.563 1.00 74.12 99 ASP A O 1
ATOM 758 N N . THR A 1 100 ? -12.486 12.473 -1.834 1.00 79.75 100 THR A N 1
ATOM 759 C CA . THR A 1 100 ? -11.395 11.817 -1.099 1.00 79.75 100 THR A CA 1
ATOM 760 C C . THR A 1 100 ? -10.622 12.865 -0.293 1.00 79.75 100 THR A C 1
ATOM 762 O O . THR A 1 100 ? -9.569 13.336 -0.732 1.00 79.75 100 THR A O 1
ATOM 765 N N . PRO A 1 101 ? -11.102 13.253 0.905 1.00 85.62 101 PRO A N 1
ATOM 766 C CA . PRO A 1 101 ? -10.484 14.322 1.693 1.00 85.62 101 PRO A CA 1
ATOM 767 C C . PRO A 1 101 ? -9.121 13.927 2.276 1.00 85.62 101 PRO A C 1
ATOM 769 O O . PRO A 1 101 ? -8.365 14.792 2.728 1.00 85.62 101 PRO A O 1
ATOM 772 N N . ALA A 1 102 ? -8.798 12.629 2.304 1.00 92.50 102 ALA A N 1
ATOM 773 C CA . ALA A 1 102 ? -7.538 12.128 2.827 1.00 92.50 102 ALA A CA 1
ATOM 774 C C . ALA A 1 102 ? -7.046 10.869 2.101 1.00 92.50 102 ALA A C 1
ATOM 776 O O . ALA A 1 102 ? -7.820 9.966 1.795 1.00 92.50 102 ALA A O 1
ATOM 777 N N . ILE A 1 103 ? -5.729 10.783 1.925 1.00 94.56 103 ILE A N 1
ATOM 778 C CA . ILE A 1 103 ? -4.997 9.586 1.511 1.00 94.56 103 ILE A CA 1
ATOM 779 C C . ILE A 1 103 ? -4.226 9.082 2.727 1.00 94.56 103 ILE A C 1
ATOM 781 O O . ILE A 1 103 ? -3.400 9.799 3.296 1.00 94.56 103 ILE A O 1
ATOM 785 N N . VAL A 1 104 ? -4.478 7.838 3.128 1.00 96.06 104 VAL A N 1
ATOM 786 C CA . VAL A 1 104 ? -3.775 7.193 4.242 1.00 96.06 104 VAL A CA 1
ATOM 787 C C . VAL A 1 104 ? -2.725 6.242 3.685 1.00 96.06 104 VAL A C 1
ATOM 789 O O . VAL A 1 104 ? -3.045 5.336 2.922 1.00 96.06 104 VAL A O 1
ATOM 792 N N . VAL A 1 105 ? -1.472 6.431 4.091 1.00 95.88 105 VAL A N 1
ATOM 793 C CA . VAL A 1 105 ? -0.349 5.558 3.726 1.00 95.88 105 VAL A CA 1
ATOM 794 C C . VAL A 1 105 ? 0.372 5.071 4.977 1.00 95.88 105 VAL A C 1
ATOM 796 O O . VAL A 1 105 ? 0.304 5.689 6.046 1.00 95.88 105 VAL A O 1
ATOM 799 N N . PHE A 1 106 ? 1.103 3.968 4.844 1.00 93.19 106 PHE A N 1
ATOM 800 C CA . PHE A 1 106 ? 1.956 3.456 5.904 1.00 93.19 106 PHE A CA 1
ATOM 801 C C . PHE A 1 106 ? 3.421 3.805 5.616 1.00 93.19 106 PHE A C 1
ATOM 803 O O . PHE A 1 106 ? 4.030 3.194 4.749 1.00 93.19 106 PHE A O 1
ATOM 810 N N . ALA A 1 107 ? 3.988 4.751 6.377 1.00 89.06 107 ALA A N 1
ATOM 811 C CA . ALA A 1 107 ? 5.349 5.280 6.209 1.00 89.06 107 ALA A CA 1
ATOM 812 C C . ALA A 1 107 ? 5.557 6.125 4.933 1.00 89.06 107 ALA A C 1
ATOM 814 O O . ALA A 1 107 ? 6.297 5.750 4.033 1.00 89.06 107 ALA A O 1
ATOM 815 N N . ALA A 1 108 ? 4.990 7.334 4.925 1.00 90.25 108 ALA A N 1
ATOM 816 C CA . ALA A 1 108 ? 4.783 8.184 3.743 1.00 90.25 108 ALA A CA 1
ATOM 817 C C . ALA A 1 108 ? 6.025 8.682 2.966 1.00 90.25 108 ALA A C 1
ATOM 819 O O . ALA A 1 108 ? 5.876 9.444 2.008 1.00 90.25 108 ALA A O 1
ATOM 820 N N . ASP A 1 109 ? 7.253 8.382 3.388 1.00 89.31 109 ASP A N 1
ATOM 821 C CA . ASP A 1 109 ? 8.456 8.989 2.799 1.00 89.31 109 ASP A CA 1
ATOM 822 C C . ASP A 1 109 ? 8.693 8.550 1.348 1.00 89.31 109 ASP A C 1
ATOM 824 O O . ASP A 1 109 ? 9.128 9.363 0.522 1.00 89.31 109 ASP A O 1
ATOM 828 N N . MET A 1 110 ? 8.406 7.286 1.026 1.00 87.69 110 MET A N 1
ATOM 829 C CA . MET A 1 110 ? 8.562 6.759 -0.332 1.00 87.69 110 MET A CA 1
ATOM 830 C C . MET A 1 110 ? 7.377 7.142 -1.217 1.00 87.69 110 MET A C 1
ATOM 832 O O . MET A 1 110 ? 7.591 7.561 -2.353 1.00 87.69 110 MET A O 1
ATOM 836 N N . GLU A 1 111 ? 6.160 7.137 -0.679 1.00 91.50 111 GLU A N 1
ATOM 837 C CA . GLU A 1 111 ? 4.937 7.554 -1.372 1.00 91.50 111 GLU A CA 1
ATOM 838 C C . GLU A 1 111 ? 5.026 9.030 -1.763 1.00 91.50 111 GLU A C 1
ATOM 840 O O . GLU A 1 111 ? 4.794 9.383 -2.914 1.00 91.50 111 GLU A O 1
ATOM 845 N N . LYS A 1 112 ? 5.510 9.903 -0.868 1.00 92.19 112 LYS A N 1
ATOM 846 C CA . LYS A 1 112 ? 5.753 11.322 -1.191 1.00 92.19 112 LYS A CA 1
ATOM 847 C C . LYS A 1 112 ? 6.766 11.521 -2.311 1.00 92.19 112 LYS A C 1
ATOM 849 O O . LYS A 1 112 ? 6.705 12.526 -3.017 1.00 92.19 112 LYS A O 1
ATOM 854 N N . LYS A 1 113 ? 7.780 10.660 -2.419 1.00 92.38 113 LYS A N 1
ATOM 855 C CA . LYS A 1 113 ? 8.743 10.726 -3.530 1.00 92.38 113 LYS A CA 1
ATOM 856 C C . LYS A 1 113 ? 8.093 10.232 -4.818 1.00 92.38 113 LYS A C 1
ATOM 858 O O . LYS A 1 113 ? 8.270 10.874 -5.846 1.00 92.38 113 LYS A O 1
ATOM 863 N N . ALA A 1 114 ? 7.319 9.152 -4.739 1.00 93.31 114 ALA A N 1
ATOM 864 C CA . ALA A 1 114 ? 6.614 8.586 -5.878 1.00 93.31 114 ALA A CA 1
ATOM 865 C C . ALA A 1 114 ? 5.573 9.557 -6.452 1.00 93.31 114 ALA A C 1
ATOM 867 O O . ALA A 1 114 ? 5.599 9.810 -7.648 1.00 93.31 114 ALA A O 1
ATOM 868 N N . PHE A 1 115 ? 4.752 10.189 -5.609 1.00 93.81 115 PHE A N 1
ATOM 869 C CA . PHE A 1 115 ? 3.770 11.194 -6.033 1.00 93.81 115 PHE A CA 1
ATOM 870 C C . PHE A 1 115 ? 4.421 12.409 -6.692 1.00 93.81 115 PHE A C 1
ATOM 872 O O . PHE A 1 115 ? 3.971 12.855 -7.742 1.00 93.81 115 PHE A O 1
ATOM 879 N N . ARG A 1 116 ? 5.537 12.901 -6.136 1.00 94.12 116 ARG A N 1
ATOM 880 C CA . ARG A 1 116 ? 6.303 13.990 -6.761 1.00 94.12 116 ARG A CA 1
ATOM 881 C C . ARG A 1 116 ? 6.854 13.599 -8.131 1.00 94.12 116 ARG A C 1
ATOM 883 O O . ARG A 1 116 ? 6.783 14.401 -9.051 1.00 94.12 116 ARG A O 1
ATOM 890 N N . ALA A 1 117 ? 7.389 12.388 -8.269 1.00 95.06 117 ALA A N 1
ATOM 891 C CA . ALA A 1 117 ? 7.893 11.886 -9.548 1.00 95.06 117 ALA A CA 1
ATOM 892 C C . ALA A 1 117 ? 6.768 11.624 -10.568 1.00 95.06 117 ALA A C 1
ATOM 894 O O . ALA A 1 117 ? 6.982 11.798 -11.762 1.00 95.06 117 ALA A O 1
ATOM 895 N N . ALA A 1 118 ? 5.574 11.268 -10.091 1.00 95.62 118 ALA A N 1
ATOM 896 C CA . ALA A 1 118 ? 4.358 11.102 -10.885 1.00 95.62 118 ALA A CA 1
ATOM 897 C C . ALA A 1 118 ? 3.658 12.425 -11.242 1.00 95.62 118 ALA A C 1
ATOM 899 O O . ALA A 1 118 ? 2.624 12.401 -11.899 1.00 95.62 118 ALA A O 1
ATOM 900 N N . ASN A 1 119 ? 4.185 13.572 -10.791 1.00 94.56 119 ASN A N 1
ATOM 901 C CA . ASN A 1 119 ? 3.536 14.882 -10.909 1.00 94.56 119 ASN A CA 1
ATOM 902 C C . ASN A 1 119 ? 2.093 14.906 -10.354 1.00 94.56 119 ASN A C 1
ATOM 904 O O . ASN A 1 119 ? 1.250 15.679 -10.802 1.00 94.56 119 ASN A O 1
ATOM 908 N N . PHE A 1 120 ? 1.813 14.056 -9.367 1.00 92.88 120 PHE A N 1
ATOM 909 C CA . PHE A 1 120 ? 0.507 13.948 -8.738 1.00 92.88 120 PHE A CA 1
ATOM 910 C C . PHE A 1 120 ? 0.382 14.979 -7.601 1.00 92.88 120 PHE A C 1
ATOM 912 O O . PHE A 1 120 ? 1.223 15.015 -6.693 1.00 92.88 120 PHE A O 1
ATOM 919 N N . SER A 1 121 ? -0.654 15.826 -7.651 1.00 87.19 121 SER A N 1
ATOM 920 C CA . SER A 1 121 ? -0.899 16.857 -6.634 1.00 87.19 121 SER A CA 1
ATOM 921 C C . SER A 1 121 ? -1.742 16.329 -5.474 1.00 87.19 121 SER A C 1
ATOM 923 O O . SER A 1 121 ? -2.745 15.652 -5.667 1.00 87.19 121 SER A O 1
ATOM 925 N N . LEU A 1 122 ? -1.349 16.702 -4.255 1.00 84.81 122 LEU A N 1
ATOM 926 C CA . LEU A 1 122 ? -2.116 16.466 -3.028 1.00 84.81 122 LEU A CA 1
ATOM 927 C C . LEU A 1 122 ? -3.003 17.666 -2.660 1.00 84.81 122 LEU A C 1
ATOM 929 O O . LEU A 1 122 ? -3.545 17.713 -1.558 1.00 84.81 122 LEU A O 1
ATOM 933 N N . ASP A 1 123 ? -3.125 18.670 -3.529 1.00 83.75 123 ASP A N 1
ATOM 934 C CA . ASP A 1 123 ? -3.928 19.855 -3.234 1.00 83.75 123 ASP A CA 1
ATOM 935 C C . ASP A 1 123 ? -5.388 19.468 -2.969 1.00 83.75 123 ASP A C 1
ATOM 937 O O . ASP A 1 123 ? -6.018 18.755 -3.745 1.00 83.75 123 ASP A O 1
ATOM 941 N N . GLY A 1 124 ? -5.926 19.925 -1.837 1.00 81.56 124 GLY A N 1
ATOM 942 C CA . GLY A 1 124 ? -7.272 19.556 -1.390 1.00 81.56 124 GLY A CA 1
ATOM 943 C C . GLY A 1 124 ? -7.381 18.175 -0.731 1.00 81.56 124 GLY A C 1
ATOM 944 O O . GLY A 1 124 ? -8.462 17.837 -0.259 1.00 81.56 124 GLY A O 1
ATOM 945 N N . CYS A 1 125 ? -6.287 17.412 -0.621 1.00 87.31 125 CYS A N 1
ATOM 946 C CA . CYS A 1 125 ? -6.265 16.088 -0.001 1.00 87.31 125 CYS A CA 1
ATOM 947 C C . CYS A 1 125 ? -5.204 15.984 1.109 1.00 87.31 125 CYS A C 1
ATOM 949 O O . CYS A 1 125 ? -4.022 16.278 0.924 1.00 87.31 125 CYS A O 1
ATOM 951 N N . MET A 1 126 ? -5.598 15.526 2.297 1.00 91.25 126 MET A N 1
ATOM 952 C CA . MET A 1 126 ? -4.655 15.318 3.398 1.00 91.25 126 MET A CA 1
ATOM 953 C C . MET A 1 126 ? -3.890 14.002 3.240 1.00 91.25 126 MET A C 1
ATOM 955 O O . MET A 1 126 ? -4.487 12.932 3.238 1.00 91.25 126 MET A O 1
ATOM 959 N N . LEU A 1 127 ? -2.557 14.050 3.221 1.00 94.12 127 LEU A N 1
ATOM 960 C CA . LEU A 1 127 ? -1.735 12.839 3.300 1.00 94.12 127 LEU A CA 1
ATOM 961 C C . LEU A 1 127 ? -1.449 12.462 4.761 1.00 94.12 127 LEU A C 1
ATOM 963 O O . LEU A 1 127 ? -0.691 13.149 5.454 1.00 94.12 127 LEU A O 1
ATOM 967 N N . ILE A 1 128 ? -2.011 11.342 5.212 1.00 95.69 128 ILE A N 1
ATOM 968 C CA . ILE A 1 128 ? -1.863 10.813 6.570 1.00 95.69 128 ILE A CA 1
ATOM 969 C C . ILE A 1 128 ? -0.815 9.698 6.579 1.00 95.69 128 ILE A C 1
ATOM 971 O O . ILE A 1 128 ? -0.958 8.681 5.907 1.00 95.69 128 ILE A O 1
ATOM 975 N N . ASP A 1 129 ? 0.229 9.877 7.390 1.00 95.75 129 ASP A N 1
ATOM 976 C CA . ASP A 1 129 ? 1.232 8.848 7.674 1.00 95.75 129 ASP A CA 1
ATOM 977 C C . ASP A 1 129 ? 0.835 8.071 8.934 1.00 95.75 129 ASP A C 1
ATOM 979 O O . ASP A 1 129 ? 1.135 8.482 10.062 1.00 95.75 129 ASP A O 1
ATOM 983 N N . LEU A 1 130 ? 0.156 6.940 8.740 1.00 96.50 130 LEU A N 1
ATOM 984 C CA . LEU A 1 130 ? -0.415 6.159 9.836 1.00 96.50 130 LEU A CA 1
ATOM 985 C C . LEU A 1 130 ? 0.656 5.630 10.801 1.00 96.50 130 LEU A C 1
ATOM 987 O O . LEU A 1 130 ? 0.450 5.620 12.014 1.00 96.50 130 LEU A O 1
ATOM 991 N N . GLN A 1 131 ? 1.832 5.252 10.289 1.00 94.06 131 GLN A N 1
ATOM 992 C CA . GLN A 1 131 ? 2.939 4.774 11.123 1.00 94.06 131 GLN A CA 1
ATOM 993 C C . GLN A 1 131 ? 3.419 5.874 12.077 1.00 94.06 131 GLN A C 1
ATOM 995 O O . GLN A 1 131 ? 3.695 5.624 13.257 1.00 94.06 131 GLN A O 1
ATOM 1000 N N . ARG A 1 132 ? 3.516 7.110 11.577 1.00 92.56 132 ARG A N 1
ATOM 1001 C CA . ARG A 1 132 ? 3.930 8.260 12.382 1.00 92.56 132 ARG A CA 1
ATOM 1002 C C . ARG A 1 132 ? 2.866 8.666 13.397 1.00 92.56 132 ARG A C 1
ATOM 1004 O O . ARG A 1 132 ? 3.241 9.022 14.516 1.00 92.56 132 ARG A O 1
ATOM 1011 N N . GLU A 1 133 ? 1.589 8.605 13.033 1.00 95.31 133 GLU A N 1
ATOM 1012 C CA . GLU A 1 133 ? 0.477 8.901 13.944 1.00 95.31 133 GLU A CA 1
ATOM 1013 C C . GLU A 1 133 ? 0.427 7.903 15.105 1.00 95.31 133 GLU A C 1
ATOM 1015 O O . GLU A 1 133 ? 0.458 8.320 16.262 1.00 95.31 133 GLU A O 1
ATOM 1020 N N . ILE A 1 134 ? 0.523 6.600 14.820 1.00 92.94 134 ILE A N 1
ATOM 1021 C CA . ILE A 1 134 ? 0.624 5.543 15.840 1.00 92.94 134 ILE A CA 1
ATOM 1022 C C . ILE A 1 134 ? 1.833 5.781 16.755 1.00 92.94 134 ILE A C 1
ATOM 1024 O O . ILE A 1 134 ? 1.688 5.828 17.979 1.00 92.94 134 ILE A O 1
ATOM 1028 N N . ARG A 1 135 ? 3.029 6.011 16.188 1.00 90.38 135 ARG A N 1
ATOM 1029 C CA . ARG A 1 135 ? 4.248 6.261 16.981 1.00 90.38 135 ARG A CA 1
ATOM 1030 C C . ARG A 1 135 ? 4.067 7.431 17.948 1.00 90.38 135 ARG A C 1
ATOM 1032 O O . ARG A 1 135 ? 4.463 7.339 19.108 1.00 90.38 135 ARG A O 1
ATOM 1039 N N . ARG A 1 136 ? 3.512 8.544 17.458 1.00 91.50 136 ARG A N 1
ATOM 1040 C CA . ARG A 1 136 ? 3.264 9.755 18.256 1.00 91.50 136 ARG A CA 1
ATOM 1041 C C . ARG A 1 136 ? 2.242 9.494 19.351 1.00 91.50 136 ARG A C 1
ATOM 1043 O O . ARG A 1 136 ? 2.489 9.863 20.495 1.00 91.50 136 ARG A O 1
ATOM 1050 N N . ARG A 1 137 ? 1.127 8.853 19.000 1.00 91.94 137 ARG A N 1
ATOM 1051 C CA . ARG A 1 137 ? 0.010 8.588 19.905 1.00 91.94 137 ARG A CA 1
ATOM 1052 C C . ARG A 1 137 ? 0.428 7.749 21.107 1.00 91.94 137 ARG A C 1
ATOM 1054 O O . ARG A 1 137 ? 0.027 8.071 22.220 1.00 91.94 137 ARG A O 1
ATOM 1061 N N . PHE A 1 138 ? 1.262 6.736 20.884 1.00 86.94 138 PHE A N 1
ATOM 1062 C CA . PHE A 1 138 ? 1.722 5.821 21.932 1.00 86.94 138 PHE A CA 1
ATOM 1063 C C . PHE A 1 138 ? 3.097 6.183 22.517 1.00 86.94 138 PHE A C 1
ATOM 1065 O O . PHE A 1 138 ? 3.670 5.395 23.262 1.00 86.94 138 PHE A O 1
ATOM 1072 N N . GLY A 1 139 ? 3.657 7.357 22.190 1.00 85.62 139 GLY A N 1
ATOM 1073 C CA . GLY A 1 139 ? 4.931 7.822 22.759 1.00 85.62 139 GLY A CA 1
ATOM 1074 C C . GLY A 1 139 ? 6.125 6.906 22.462 1.00 85.62 139 GLY A C 1
ATOM 1075 O O . GLY A 1 139 ? 7.066 6.826 23.252 1.00 85.62 139 GLY A O 1
ATOM 1076 N N . MET A 1 140 ? 6.094 6.189 21.338 1.00 83.56 140 MET A N 1
ATOM 1077 C CA . MET A 1 140 ? 7.051 5.123 21.052 1.00 83.56 140 MET A CA 1
ATOM 1078 C C . MET A 1 140 ? 8.397 5.685 20.586 1.00 83.56 140 MET A C 1
ATOM 1080 O O . MET A 1 140 ? 8.460 6.559 19.717 1.00 83.56 140 MET A O 1
ATOM 1084 N N . LYS A 1 141 ? 9.497 5.123 21.103 1.00 79.94 141 LYS A N 1
ATOM 1085 C CA . LYS A 1 141 ? 10.862 5.464 20.655 1.00 79.94 141 LYS A CA 1
ATOM 1086 C C . LYS A 1 141 ? 11.153 4.967 19.238 1.00 79.94 141 LYS A C 1
ATOM 1088 O O . LYS A 1 141 ? 11.903 5.604 18.504 1.00 79.94 141 LYS A O 1
ATOM 1093 N N . GLN A 1 142 ? 10.569 3.833 18.861 1.00 76.88 142 GLN A N 1
ATOM 1094 C CA . GLN A 1 142 ? 10.733 3.207 17.551 1.00 76.88 142 GLN A CA 1
ATOM 1095 C C . GLN A 1 142 ? 9.376 3.054 16.862 1.00 76.88 142 GLN A C 1
ATOM 1097 O O . GLN A 1 142 ? 8.341 2.964 17.519 1.00 76.88 142 GLN A O 1
ATOM 1102 N N . VAL A 1 143 ? 9.382 3.054 15.528 1.00 83.56 143 VAL A N 1
ATOM 1103 C CA . VAL A 1 143 ? 8.191 2.737 14.729 1.00 83.56 143 VAL A CA 1
ATOM 1104 C C . VAL A 1 143 ? 7.954 1.228 14.709 1.00 83.56 143 VAL A C 1
ATOM 1106 O O . VAL A 1 143 ? 8.911 0.459 14.644 1.00 83.56 143 VAL A O 1
ATOM 1109 N N . LEU A 1 144 ? 6.689 0.808 14.708 1.00 85.06 144 LEU A N 1
ATOM 1110 C CA . LEU A 1 144 ? 6.323 -0.583 14.436 1.00 85.06 144 LEU A CA 1
ATOM 1111 C C . LEU A 1 144 ? 6.206 -0.815 12.927 1.00 85.06 144 LEU A C 1
ATOM 1113 O O . LEU A 1 144 ? 5.783 0.077 12.189 1.00 85.06 144 LEU A O 1
ATOM 1117 N N . SER A 1 145 ? 6.578 -2.008 12.461 1.00 87.12 145 SER A N 1
ATOM 1118 C CA . SER A 1 145 ? 6.351 -2.422 11.073 1.00 87.12 145 SER A CA 1
ATOM 1119 C C . SER A 1 145 ? 4.868 -2.688 10.800 1.00 87.12 145 SER A C 1
ATOM 1121 O O . SER A 1 145 ? 4.096 -2.965 11.723 1.00 87.12 145 SER A O 1
ATOM 1123 N N . LEU A 1 146 ? 4.479 -2.643 9.520 1.00 90.38 146 LEU A N 1
ATOM 1124 C CA . LEU A 1 146 ? 3.120 -2.989 9.107 1.00 90.38 146 LEU A CA 1
ATOM 1125 C C . LEU A 1 146 ? 2.799 -4.439 9.469 1.00 90.38 146 LEU A C 1
ATOM 1127 O O . LEU A 1 146 ? 1.723 -4.699 9.985 1.00 90.38 146 LEU A O 1
ATOM 1131 N N . ASP A 1 147 ? 3.750 -5.363 9.299 1.00 87.56 147 ASP A N 1
ATOM 1132 C CA . ASP A 1 147 ? 3.565 -6.772 9.666 1.00 87.56 147 ASP A CA 1
ATOM 1133 C C . ASP A 1 147 ? 3.242 -6.945 11.151 1.00 87.56 147 ASP A C 1
ATOM 1135 O O . ASP A 1 147 ? 2.375 -7.738 11.517 1.00 87.56 147 ASP A O 1
ATOM 1139 N N . ARG A 1 148 ? 3.917 -6.188 12.025 1.00 86.75 148 ARG A N 1
ATOM 1140 C CA . ARG A 1 148 ? 3.671 -6.248 13.468 1.00 86.75 148 ARG A CA 1
ATOM 1141 C C . ARG A 1 148 ? 2.294 -5.692 13.818 1.00 86.75 148 ARG A C 1
ATOM 1143 O O . ARG A 1 148 ? 1.567 -6.324 14.579 1.00 86.75 148 ARG A O 1
ATOM 1150 N N . LEU A 1 149 ? 1.929 -4.545 13.252 1.00 91.81 149 LEU A N 1
ATOM 1151 C CA . LEU A 1 149 ? 0.621 -3.929 13.483 1.00 91.81 149 LEU A CA 1
ATOM 1152 C C . LEU A 1 149 ? -0.523 -4.762 12.885 1.00 91.81 149 LEU A C 1
ATOM 1154 O O . LEU A 1 149 ? -1.558 -4.902 13.524 1.00 91.81 149 LEU A O 1
ATOM 1158 N N . ALA A 1 150 ? -0.314 -5.385 11.725 1.00 92.00 150 ALA A N 1
ATOM 1159 C CA . ALA A 1 150 ? -1.265 -6.305 11.109 1.00 92.00 150 ALA A CA 1
ATOM 1160 C C . ALA A 1 150 ? -1.522 -7.528 12.004 1.00 92.00 150 ALA A C 1
ATOM 1162 O O . ALA A 1 150 ? -2.672 -7.907 12.203 1.00 92.00 150 ALA A O 1
ATOM 1163 N N . ARG A 1 151 ? -0.478 -8.112 12.614 1.00 90.56 151 ARG A N 1
ATOM 1164 C CA . ARG A 1 151 ? -0.659 -9.189 13.607 1.00 90.56 151 ARG A CA 1
ATOM 1165 C C . ARG A 1 151 ? -1.437 -8.719 14.834 1.00 90.56 151 ARG A C 1
ATOM 1167 O O . ARG A 1 151 ? -2.282 -9.454 15.319 1.00 90.56 151 ARG A O 1
ATOM 1174 N N . LEU A 1 152 ? -1.170 -7.508 15.327 1.00 92.06 152 LEU A N 1
ATOM 1175 C CA . LEU A 1 152 ? -1.861 -6.966 16.501 1.00 92.06 152 LEU A CA 1
ATOM 1176 C C . LEU A 1 152 ? -3.362 -6.778 16.290 1.00 92.06 152 LEU A C 1
ATOM 1178 O O . LEU A 1 152 ? -4.118 -6.898 17.248 1.00 92.06 152 LEU A O 1
ATOM 1182 N N . ILE A 1 153 ? -3.794 -6.479 15.068 1.00 95.31 153 ILE A N 1
ATOM 1183 C CA . ILE A 1 153 ? -5.216 -6.343 14.738 1.00 95.31 153 ILE A CA 1
ATOM 1184 C C . ILE A 1 153 ? -5.847 -7.664 14.286 1.00 95.31 153 ILE A C 1
ATOM 1186 O O . ILE A 1 153 ? -6.953 -7.640 13.758 1.00 95.31 153 ILE A O 1
ATOM 1190 N N . ASP A 1 154 ? -5.166 -8.801 14.459 1.00 94.06 154 ASP A N 1
ATOM 1191 C CA . ASP A 1 154 ? -5.598 -10.116 13.967 1.00 94.06 154 ASP A CA 1
ATOM 1192 C C . ASP A 1 154 ? -5.930 -10.106 12.464 1.00 94.06 154 ASP A C 1
ATOM 1194 O O . ASP A 1 154 ? -6.927 -10.678 12.017 1.00 94.06 154 ASP A O 1
ATOM 1198 N N . PHE A 1 155 ? -5.094 -9.423 11.670 1.00 94.50 155 PHE A N 1
ATOM 1199 C CA . PHE A 1 155 ? -5.281 -9.349 10.226 1.00 94.50 155 PHE A CA 1
ATOM 1200 C C . PHE A 1 155 ? -5.330 -10.750 9.613 1.00 94.50 155 PHE A C 1
ATOM 1202 O O . PHE A 1 155 ? -4.412 -11.558 9.785 1.00 94.50 155 PHE A O 1
ATOM 1209 N N . SER A 1 156 ? -6.370 -11.007 8.829 1.00 92.44 156 SER A N 1
ATOM 1210 C CA . SER A 1 156 ? -6.566 -12.270 8.130 1.00 92.44 156 SER A CA 1
ATOM 1211 C C . SER A 1 156 ? -7.146 -12.062 6.733 1.00 92.44 156 SER A C 1
ATOM 1213 O O . SER A 1 156 ? -7.817 -11.071 6.442 1.00 92.44 156 SER A O 1
ATOM 1215 N N . VAL A 1 157 ? -6.856 -13.023 5.856 1.00 89.88 157 VAL A N 1
ATOM 1216 C CA . VAL A 1 157 ? -7.399 -13.119 4.500 1.00 89.88 157 VAL A CA 1
ATOM 1217 C C . VAL A 1 157 ? -7.907 -14.542 4.324 1.00 89.88 157 VAL A C 1
ATOM 1219 O O . VAL A 1 157 ? -7.124 -15.480 4.449 1.00 89.88 157 VAL A O 1
ATOM 1222 N N . ASP A 1 158 ? -9.194 -14.721 4.034 1.00 82.25 158 ASP A N 1
ATOM 1223 C CA . ASP A 1 158 ? -9.804 -16.054 3.873 1.00 82.25 158 ASP A CA 1
ATOM 1224 C C . ASP A 1 158 ? -10.242 -16.355 2.434 1.00 82.25 158 ASP A C 1
ATOM 1226 O O . ASP A 1 158 ? -11.177 -17.110 2.175 1.00 82.25 158 ASP A O 1
ATOM 1230 N N . GLY A 1 159 ? -9.556 -15.744 1.468 1.00 73.69 159 GLY A N 1
ATOM 1231 C CA . GLY A 1 159 ? -9.827 -15.889 0.040 1.00 73.69 159 GLY A CA 1
ATOM 1232 C C . GLY A 1 159 ? -11.073 -15.138 -0.427 1.00 73.69 159 GLY A C 1
ATOM 1233 O O . GLY A 1 159 ? -11.104 -14.714 -1.571 1.00 73.69 159 GLY A O 1
ATOM 1234 N N . SER A 1 160 ? -12.069 -14.908 0.428 1.00 87.38 160 SER A N 1
ATOM 1235 C CA . SER A 1 160 ? -13.301 -14.182 0.079 1.00 87.38 160 SER A CA 1
ATOM 1236 C C . SER A 1 160 ? -13.425 -12.824 0.759 1.00 87.38 160 SER A C 1
ATOM 1238 O O . SER A 1 160 ? -14.164 -11.966 0.282 1.00 87.38 160 SER A O 1
ATOM 1240 N N . ALA A 1 161 ? -12.699 -12.626 1.855 1.00 92.88 161 ALA A N 1
ATOM 1241 C CA . ALA A 1 161 ? -12.707 -11.405 2.628 1.00 92.88 161 ALA A CA 1
ATOM 1242 C C . ALA A 1 161 ? -11.331 -11.122 3.229 1.00 92.88 161 ALA A C 1
ATOM 1244 O O . ALA A 1 161 ? -10.486 -12.010 3.392 1.00 92.88 161 ALA A O 1
ATOM 1245 N N . VAL A 1 162 ? -11.156 -9.863 3.601 1.00 94.75 162 VAL A N 1
ATOM 1246 C CA . VAL A 1 162 ? -10.120 -9.414 4.523 1.00 94.75 162 VAL A CA 1
ATOM 1247 C C . VAL A 1 162 ? -10.763 -9.028 5.842 1.00 94.75 162 VAL A C 1
ATOM 1249 O O . VAL A 1 162 ? -11.872 -8.489 5.866 1.00 94.75 162 VAL A O 1
ATOM 1252 N N . ALA A 1 163 ? -10.088 -9.319 6.943 1.00 96.56 163 ALA A N 1
ATOM 1253 C CA . ALA A 1 163 ? -10.606 -9.021 8.265 1.00 96.56 163 ALA A CA 1
ATOM 1254 C C . ALA A 1 163 ? -9.505 -8.576 9.220 1.00 96.56 163 ALA A C 1
ATOM 1256 O O . ALA A 1 163 ? -8.341 -8.948 9.074 1.00 96.56 163 ALA A O 1
ATOM 1257 N N . SER A 1 164 ? -9.912 -7.782 10.195 1.00 97.06 164 SER A N 1
ATOM 1258 C CA . SER A 1 164 ? -9.208 -7.515 11.439 1.00 97.06 164 SER A CA 1
ATOM 1259 C C . SER A 1 164 ? -10.085 -7.993 12.599 1.00 97.06 164 SER A C 1
ATOM 1261 O O . SER A 1 164 ? -11.106 -8.653 12.396 1.00 97.06 164 SER A O 1
ATOM 1263 N N . THR A 1 165 ? -9.713 -7.646 13.825 1.00 96.25 165 THR A N 1
ATOM 1264 C CA . THR A 1 165 ? -10.472 -7.982 15.032 1.00 96.25 165 THR A CA 1
ATOM 1265 C C . THR A 1 165 ? -11.920 -7.510 14.950 1.00 96.25 165 THR A C 1
ATOM 1267 O O . THR A 1 165 ? -12.828 -8.258 15.308 1.00 96.25 165 THR A O 1
ATOM 1270 N N . HIS A 1 166 ? -12.138 -6.272 14.503 1.00 97.31 166 HIS A N 1
ATOM 1271 C CA . HIS A 1 166 ? -13.452 -5.635 14.569 1.00 97.31 166 HIS A CA 1
ATOM 1272 C C . HIS A 1 166 ? -14.107 -5.409 13.209 1.00 97.31 166 HIS A C 1
ATOM 1274 O O . HIS A 1 166 ? -15.291 -5.076 13.166 1.00 97.31 166 HIS A O 1
ATOM 1280 N N . PHE A 1 167 ? -13.371 -5.587 12.112 1.00 97.06 167 PHE A N 1
ATOM 1281 C CA . PHE A 1 167 ? -13.852 -5.262 10.774 1.00 97.06 167 PHE A CA 1
ATOM 1282 C C . PHE A 1 167 ? -13.638 -6.412 9.802 1.00 97.06 167 PHE A C 1
ATOM 1284 O O . PHE A 1 167 ? -12.653 -7.144 9.881 1.00 97.06 167 PHE A O 1
ATOM 1291 N N . ARG A 1 168 ? -14.558 -6.556 8.849 1.00 96.38 168 ARG A N 1
ATOM 1292 C CA . ARG A 1 168 ? -14.488 -7.570 7.799 1.00 96.38 168 ARG A CA 1
ATOM 1293 C C . ARG A 1 168 ? -15.104 -7.030 6.522 1.00 96.38 168 ARG A C 1
ATOM 1295 O O . ARG A 1 168 ? -16.253 -6.603 6.537 1.00 96.38 168 ARG A O 1
ATOM 1302 N N . TYR A 1 169 ? -14.367 -7.135 5.422 1.00 96.31 169 TYR A N 1
ATOM 1303 C CA . TYR A 1 169 ? -14.804 -6.646 4.119 1.00 96.31 169 TYR A CA 1
ATOM 1304 C C . TYR A 1 169 ? -14.629 -7.711 3.035 1.00 96.31 169 TYR A C 1
ATOM 1306 O O . TYR A 1 169 ? -13.588 -8.376 2.998 1.00 96.31 169 TYR A O 1
ATOM 1314 N N . PRO A 1 170 ? -15.629 -7.901 2.156 1.00 94.25 170 PRO A N 1
ATOM 1315 C CA . PRO A 1 170 ? -15.532 -8.846 1.053 1.00 94.25 170 PRO A CA 1
ATOM 1316 C C . PRO A 1 170 ? -14.512 -8.366 0.017 1.00 94.25 170 PRO A C 1
ATOM 1318 O O . PRO A 1 170 ? -14.454 -7.180 -0.292 1.00 94.25 170 PRO A O 1
ATOM 1321 N N . VAL A 1 171 ? -13.752 -9.293 -0.567 1.00 90.19 171 VAL A N 1
ATOM 1322 C CA . VAL A 1 171 ? -12.813 -8.993 -1.655 1.00 90.19 171 VAL A CA 1
ATOM 1323 C C . VAL A 1 171 ? -13.357 -9.556 -2.973 1.00 90.19 171 VAL A C 1
ATOM 1325 O O . VAL A 1 171 ? -13.572 -10.778 -3.073 1.00 90.19 171 VAL A O 1
ATOM 1328 N N . PRO A 1 172 ? -13.548 -8.704 -4.000 1.00 87.69 172 PRO A N 1
ATOM 1329 C CA . PRO A 1 172 ? -13.916 -9.148 -5.339 1.00 87.69 172 PRO A CA 1
ATOM 1330 C C . PRO A 1 172 ? -12.906 -10.152 -5.900 1.00 87.69 172 PRO A C 1
ATOM 1332 O O . PRO A 1 172 ? -11.708 -10.065 -5.629 1.00 87.69 172 PRO A O 1
ATOM 1335 N N . GLU A 1 173 ? -13.382 -11.116 -6.689 1.00 85.69 173 GLU A N 1
ATOM 1336 C CA . GLU A 1 173 ? -12.559 -12.231 -7.172 1.00 85.69 173 GLU A CA 1
ATOM 1337 C C . GLU A 1 173 ? -11.305 -11.777 -7.926 1.00 85.69 173 GLU A C 1
ATOM 1339 O O . GLU A 1 173 ? -10.216 -12.310 -7.699 1.00 85.69 173 GLU A O 1
ATOM 1344 N N . GLU A 1 174 ? -11.444 -10.719 -8.722 1.00 83.88 174 GLU A N 1
ATOM 1345 C CA . GLU A 1 174 ? -10.368 -10.091 -9.489 1.00 83.88 174 GLU A CA 1
ATOM 1346 C C . GLU A 1 174 ? -9.199 -9.584 -8.630 1.00 83.88 174 GLU A C 1
ATOM 1348 O O . GLU A 1 174 ? -8.073 -9.577 -9.111 1.00 83.88 174 GLU A O 1
ATOM 1353 N N . TYR A 1 175 ? -9.398 -9.253 -7.348 1.00 82.31 175 TYR A N 1
ATOM 1354 C CA . TYR A 1 175 ? -8.327 -8.738 -6.479 1.00 82.31 175 TYR A CA 1
ATOM 1355 C C . TYR A 1 175 ? -7.704 -9.793 -5.563 1.00 82.31 175 TYR A C 1
ATOM 1357 O O . TYR A 1 175 ? -6.643 -9.553 -4.986 1.00 82.31 175 TYR A O 1
ATOM 1365 N N . ARG A 1 176 ? -8.306 -10.982 -5.437 1.00 83.06 176 ARG A N 1
ATOM 1366 C CA . ARG A 1 176 ? -7.871 -12.015 -4.471 1.00 83.06 176 ARG A CA 1
ATOM 1367 C C . ARG A 1 176 ? -6.416 -12.439 -4.662 1.00 83.06 176 ARG A C 1
ATOM 1369 O O . ARG A 1 176 ? -5.695 -12.626 -3.687 1.00 83.06 176 ARG A O 1
ATOM 1376 N N . HIS A 1 177 ? -5.973 -12.542 -5.913 1.00 78.06 177 HIS A N 1
ATOM 1377 C CA . HIS A 1 177 ? -4.604 -12.927 -6.264 1.00 78.06 177 HIS A CA 1
ATOM 1378 C C . HIS A 1 177 ? -3.561 -11.824 -5.994 1.00 78.06 177 HIS A C 1
ATOM 1380 O O . HIS A 1 177 ? -2.363 -12.099 -5.983 1.00 78.06 177 HIS A O 1
ATOM 1386 N N . LEU A 1 178 ? -4.004 -10.585 -5.745 1.00 76.50 178 LEU A N 1
ATOM 1387 C CA . LEU A 1 178 ? -3.152 -9.434 -5.435 1.00 76.50 178 LEU A CA 1
ATOM 1388 C C . LEU A 1 178 ? -2.990 -9.201 -3.922 1.00 76.50 178 LEU A C 1
ATOM 1390 O O . LEU A 1 178 ? -2.199 -8.352 -3.518 1.00 76.50 178 LEU A O 1
ATOM 1394 N N . LEU A 1 179 ? -3.687 -9.970 -3.075 1.00 76.75 179 LEU A N 1
ATOM 1395 C CA . LEU A 1 179 ? -3.660 -9.832 -1.610 1.00 76.75 179 LEU A CA 1
ATOM 1396 C C . LEU A 1 179 ? -2.426 -10.448 -0.927 1.00 76.75 179 LEU A C 1
ATOM 1398 O O . LEU A 1 179 ? -2.339 -10.442 0.304 1.00 76.75 179 LEU A O 1
ATOM 1402 N N . CYS A 1 180 ? -1.480 -11.014 -1.682 1.00 72.94 180 CYS A N 1
ATOM 1403 C CA . CYS A 1 180 ? -0.261 -11.570 -1.099 1.00 72.94 180 CYS A CA 1
ATOM 1404 C C . CYS A 1 180 ? 0.516 -10.514 -0.294 1.00 72.94 180 CYS A C 1
ATOM 1406 O O . CYS A 1 180 ? 0.521 -9.326 -0.610 1.00 72.94 180 CYS A O 1
ATOM 1408 N N . VAL A 1 181 ? 1.203 -10.967 0.757 1.00 61.41 181 VAL A N 1
ATOM 1409 C CA . VAL A 1 181 ? 2.017 -10.107 1.628 1.00 61.41 181 VAL A CA 1
ATOM 1410 C C . VAL A 1 181 ? 3.084 -9.387 0.797 1.00 61.41 181 VAL A C 1
ATOM 1412 O O . VAL A 1 181 ? 3.746 -10.034 -0.014 1.00 61.41 181 VAL A O 1
ATOM 1415 N N . HIS A 1 182 ? 3.275 -8.080 1.017 1.00 67.06 182 HIS A N 1
ATOM 1416 C CA . HIS A 1 182 ? 4.243 -7.249 0.285 1.00 67.06 182 HIS A CA 1
ATOM 1417 C C . HIS A 1 182 ? 3.922 -7.063 -1.201 1.00 67.06 182 HIS A C 1
ATOM 1419 O O . HIS A 1 182 ? 4.819 -6.750 -1.988 1.00 67.06 182 HIS A O 1
ATOM 1425 N N . ARG A 1 183 ? 2.657 -7.283 -1.573 1.00 83.06 183 ARG A N 1
ATOM 1426 C CA . ARG A 1 183 ? 2.077 -6.728 -2.789 1.00 83.06 183 ARG A CA 1
ATOM 1427 C C . ARG A 1 183 ? 1.437 -5.381 -2.482 1.00 83.06 183 ARG A C 1
ATOM 1429 O O . ARG A 1 183 ? 0.869 -5.221 -1.402 1.00 83.06 183 ARG A O 1
ATOM 1436 N N . GLY A 1 184 ? 1.432 -4.467 -3.450 1.00 84.31 184 GLY A N 1
ATOM 1437 C CA . GLY A 1 184 ? 0.798 -3.148 -3.317 1.00 84.31 184 GLY A CA 1
ATOM 1438 C C . GLY A 1 184 ? -0.632 -3.209 -2.757 1.00 84.31 184 GLY A C 1
ATOM 1439 O O . GLY A 1 184 ? -0.952 -2.508 -1.802 1.00 84.31 184 GLY A O 1
ATOM 1440 N N . MET A 1 185 ? -1.474 -4.116 -3.269 1.00 90.88 185 MET A N 1
ATOM 1441 C CA . MET A 1 185 ? -2.834 -4.322 -2.748 1.00 90.88 185 MET A CA 1
ATOM 1442 C C . MET A 1 185 ? -2.850 -4.958 -1.349 1.00 90.88 185 MET A C 1
ATOM 1444 O O . MET A 1 185 ? -3.599 -4.512 -0.484 1.00 90.88 185 MET A O 1
ATOM 1448 N N . GLY A 1 186 ? -2.015 -5.967 -1.087 1.00 90.00 186 GLY A N 1
ATOM 1449 C CA . GLY A 1 186 ? -1.916 -6.582 0.241 1.00 90.00 186 GLY A CA 1
ATOM 1450 C C . GLY A 1 186 ? -1.556 -5.572 1.338 1.00 90.00 186 GLY A C 1
ATOM 1451 O O . GLY A 1 186 ? -2.167 -5.573 2.410 1.00 90.00 186 GLY A O 1
ATOM 1452 N N . ASP A 1 187 ? -0.617 -4.668 1.060 1.00 91.25 187 ASP A N 1
ATOM 1453 C CA . ASP A 1 187 ? -0.210 -3.625 2.004 1.00 91.25 187 ASP A CA 1
ATOM 1454 C C . ASP A 1 187 ? -1.256 -2.503 2.119 1.00 91.25 187 ASP A C 1
ATOM 1456 O O . ASP A 1 187 ? -1.495 -2.009 3.226 1.00 91.25 187 ASP A O 1
ATOM 1460 N N . ALA A 1 188 ? -1.960 -2.167 1.031 1.00 94.06 188 ALA A N 1
ATOM 1461 C CA . ALA A 1 188 ? -3.085 -1.230 1.060 1.00 94.06 188 ALA A CA 1
ATOM 1462 C C . ALA A 1 188 ? -4.215 -1.724 1.972 1.00 94.06 188 ALA A C 1
ATOM 1464 O O . ALA A 1 188 ? -4.692 -0.982 2.829 1.00 94.06 188 ALA A O 1
ATOM 1465 N N . VAL A 1 189 ? -4.600 -2.999 1.862 1.00 94.75 189 VAL A N 1
ATOM 1466 C CA . VAL A 1 189 ? -5.695 -3.564 2.661 1.00 94.75 189 VAL A CA 1
ATOM 1467 C C . VAL A 1 189 ? -5.333 -3.688 4.143 1.00 94.75 189 VAL A C 1
ATOM 1469 O O . VAL A 1 189 ? -6.163 -3.413 5.012 1.00 94.75 189 VAL A O 1
ATOM 1472 N N . ARG A 1 190 ? -4.081 -4.034 4.460 1.00 95.12 190 ARG A N 1
ATOM 1473 C CA . ARG A 1 190 ? -3.583 -4.005 5.846 1.00 95.12 190 ARG A CA 1
ATOM 1474 C C . ARG A 1 190 ? -3.585 -2.605 6.425 1.00 95.12 190 ARG A C 1
ATOM 1476 O O . ARG A 1 190 ? -3.998 -2.426 7.565 1.00 95.12 190 ARG A O 1
ATOM 1483 N N . THR A 1 191 ? -3.120 -1.631 5.647 1.00 96.75 191 THR A N 1
ATOM 1484 C CA . THR A 1 191 ? -3.098 -0.223 6.055 1.00 96.75 191 THR A CA 1
ATOM 1485 C C . THR A 1 191 ? -4.514 0.283 6.295 1.00 96.75 191 THR A C 1
ATOM 1487 O O . THR A 1 191 ? -4.761 0.922 7.313 1.00 96.75 191 THR A O 1
ATOM 1490 N N . PHE A 1 192 ? -5.454 -0.062 5.413 1.00 96.94 192 PHE A N 1
ATOM 1491 C CA . PHE A 1 192 ? -6.866 0.269 5.556 1.00 96.94 192 PHE A CA 1
ATOM 1492 C C . PHE A 1 192 ? -7.462 -0.297 6.850 1.00 96.94 192 PHE A C 1
ATOM 1494 O O . PHE A 1 192 ? -7.963 0.466 7.673 1.00 96.94 192 PHE A O 1
ATOM 1501 N N . LEU A 1 193 ? -7.361 -1.609 7.079 1.00 97.44 193 LEU A N 1
ATOM 1502 C CA . LEU A 1 193 ? -7.906 -2.226 8.292 1.00 97.44 193 LEU A CA 1
ATOM 1503 C C . LEU A 1 193 ? -7.236 -1.693 9.563 1.00 97.44 193 LEU A C 1
ATOM 1505 O O . LEU A 1 193 ? -7.910 -1.435 10.555 1.00 97.44 193 LEU A O 1
ATOM 1509 N N . LEU A 1 194 ? -5.926 -1.445 9.524 1.00 97.69 194 LEU A N 1
ATOM 1510 C CA . LEU A 1 194 ? -5.220 -0.796 10.624 1.00 97.69 194 LEU A CA 1
ATOM 1511 C C . LEU A 1 194 ? -5.727 0.630 10.877 1.00 97.69 194 LEU A C 1
ATOM 1513 O O . LEU A 1 194 ? -5.848 1.031 12.033 1.00 97.69 194 LEU A O 1
ATOM 1517 N N . ALA A 1 195 ? -6.033 1.395 9.827 1.00 97.38 195 ALA A N 1
ATOM 1518 C CA . ALA A 1 195 ? -6.607 2.730 9.961 1.00 97.38 195 ALA A CA 1
ATOM 1519 C C . ALA A 1 195 ? -7.998 2.673 10.607 1.00 97.38 195 ALA A C 1
ATOM 1521 O O . ALA A 1 195 ? -8.257 3.457 11.519 1.00 97.38 195 ALA A O 1
ATOM 1522 N N . ARG A 1 196 ? -8.849 1.714 10.209 1.00 97.00 196 ARG A N 1
ATOM 1523 C CA . ARG A 1 196 ? -10.171 1.476 10.823 1.00 97.00 196 ARG A CA 1
ATOM 1524 C C . ARG A 1 196 ? -10.040 1.194 12.321 1.00 97.00 196 ARG A C 1
ATOM 1526 O O . ARG A 1 196 ? -10.667 1.863 13.138 1.00 97.00 196 ARG A O 1
ATOM 1533 N N . GLU A 1 197 ? -9.159 0.266 12.689 1.00 97.88 197 GLU A N 1
ATOM 1534 C CA . GLU A 1 197 ? -8.881 -0.084 14.089 1.00 97.88 197 GLU A CA 1
ATOM 1535 C C . GLU A 1 197 ? -8.341 1.116 14.881 1.00 97.88 197 GLU A C 1
ATOM 1537 O O . GLU A 1 197 ? -8.791 1.390 15.991 1.00 97.88 197 GLU A O 1
ATOM 1542 N N . TYR A 1 198 ? -7.422 1.886 14.297 1.00 96.75 198 TYR A N 1
ATOM 1543 C CA . TYR A 1 198 ? -6.853 3.073 14.935 1.00 96.75 198 TYR A CA 1
ATOM 1544 C C . TYR A 1 198 ? -7.875 4.200 15.136 1.00 96.75 198 TYR A C 1
ATOM 1546 O O . TYR A 1 198 ? -7.815 4.903 16.143 1.00 96.75 198 TYR A O 1
ATOM 1554 N N . GLN A 1 199 ? -8.802 4.388 14.197 1.00 94.62 199 GLN A N 1
ATOM 1555 C CA . GLN A 1 199 ? -9.785 5.472 14.241 1.00 94.62 199 GLN A CA 1
ATOM 1556 C C . GLN A 1 199 ? -10.991 5.138 15.125 1.00 94.62 199 GLN A C 1
ATOM 1558 O O . GLN A 1 199 ? -11.455 5.999 15.869 1.00 94.62 199 GLN A O 1
ATOM 1563 N N . GLU A 1 200 ? -11.485 3.900 15.076 1.00 96.06 200 GLU A N 1
ATOM 1564 C CA . GLU A 1 200 ? -12.762 3.525 15.703 1.00 96.06 200 GLU A CA 1
ATOM 1565 C C . GLU A 1 200 ? -12.619 2.609 16.922 1.00 96.06 200 GLU A C 1
ATOM 1567 O O . GLU A 1 200 ? -13.518 2.544 17.762 1.00 96.06 200 GLU A O 1
ATOM 1572 N N . ARG A 1 201 ? -11.491 1.902 17.045 1.00 96.69 201 ARG A N 1
ATOM 1573 C CA . ARG A 1 201 ? -11.229 0.908 18.101 1.00 96.69 201 ARG A CA 1
ATOM 1574 C C . ARG A 1 201 ? -9.922 1.193 18.834 1.00 96.69 201 ARG A C 1
ATOM 1576 O O . ARG A 1 201 ? -9.248 0.294 19.334 1.00 96.69 201 ARG A O 1
ATOM 1583 N N . LEU A 1 202 ? -9.586 2.480 18.943 1.00 94.62 202 LEU A N 1
ATOM 1584 C CA . LEU A 1 202 ? -8.338 2.947 19.540 1.00 94.62 202 LEU A CA 1
ATOM 1585 C C . LEU A 1 202 ? -8.056 2.374 20.942 1.00 94.62 202 LEU A C 1
ATOM 1587 O O . LEU A 1 202 ? -6.915 1.970 21.155 1.00 94.62 202 LEU A O 1
ATOM 1591 N N . PRO A 1 203 ? -9.018 2.301 21.892 1.00 94.56 203 PRO A N 1
ATOM 1592 C CA . PRO A 1 203 ? -8.743 1.735 23.215 1.00 94.56 203 PRO A CA 1
ATOM 1593 C C . PRO A 1 203 ? -8.315 0.261 23.167 1.00 94.56 203 PRO A C 1
ATOM 1595 O O . PRO A 1 203 ? -7.400 -0.136 23.889 1.00 94.56 203 PRO A O 1
ATOM 1598 N N . ASP A 1 204 ? -8.930 -0.532 22.288 1.00 93.88 204 ASP A N 1
ATOM 1599 C CA . ASP A 1 204 ? -8.623 -1.957 22.135 1.00 93.88 204 ASP A CA 1
ATOM 1600 C C . ASP A 1 204 ? -7.257 -2.148 21.465 1.00 93.88 204 ASP A C 1
ATOM 1602 O O . ASP A 1 204 ? -6.435 -2.949 21.920 1.00 93.88 204 ASP A O 1
ATOM 1606 N N . LEU A 1 205 ? -6.974 -1.360 20.421 1.00 94.12 205 LEU A N 1
ATOM 1607 C CA . LEU A 1 205 ? -5.667 -1.338 19.766 1.00 94.12 205 LEU A CA 1
ATOM 1608 C C . LEU A 1 205 ? -4.557 -0.905 20.736 1.00 94.12 205 LEU A C 1
ATOM 1610 O O . LEU A 1 205 ? -3.485 -1.511 20.768 1.00 94.12 205 LEU A O 1
ATOM 1614 N N . GLU A 1 206 ? -4.812 0.120 21.549 1.00 93.25 206 GLU A N 1
ATOM 1615 C CA . GLU A 1 206 ? -3.877 0.622 22.553 1.00 93.25 206 GLU A CA 1
ATOM 1616 C C . GLU A 1 206 ? -3.526 -0.446 23.588 1.00 93.25 206 GLU A C 1
ATOM 1618 O O . GLU A 1 206 ? -2.346 -0.650 23.880 1.00 93.25 206 GLU A O 1
ATOM 1623 N N . ALA A 1 207 ? -4.530 -1.154 24.114 1.00 92.38 207 ALA A N 1
ATOM 1624 C CA . ALA A 1 207 ? -4.314 -2.235 25.069 1.00 92.38 207 ALA A CA 1
ATOM 1625 C C . ALA A 1 207 ? -3.386 -3.312 24.487 1.00 92.38 207 ALA A C 1
ATOM 1627 O O . ALA A 1 207 ? -2.402 -3.692 25.122 1.00 92.38 207 ALA A O 1
ATOM 1628 N N . ARG A 1 208 ? -3.636 -3.734 23.242 1.00 91.56 208 ARG A N 1
ATOM 1629 C CA . ARG A 1 208 ? -2.828 -4.747 22.546 1.00 91.56 208 ARG A CA 1
ATOM 1630 C C . ARG A 1 208 ? -1.396 -4.282 22.284 1.00 91.56 208 ARG A C 1
ATOM 1632 O O . ARG A 1 208 ? -0.457 -5.047 22.505 1.00 91.56 208 ARG A O 1
ATOM 1639 N N . ILE A 1 209 ? -1.214 -3.032 21.848 1.00 89.00 209 ILE A N 1
ATOM 1640 C CA . ILE A 1 209 ? 0.117 -2.443 21.639 1.00 89.00 209 ILE A CA 1
ATOM 1641 C C . ILE A 1 209 ? 0.899 -2.425 22.954 1.00 89.00 209 ILE A C 1
ATOM 1643 O O . ILE A 1 209 ? 2.047 -2.865 22.970 1.00 89.00 209 ILE A O 1
ATOM 1647 N N . ARG A 1 210 ? 0.284 -1.973 24.055 1.00 87.44 210 ARG A N 1
ATOM 1648 C CA . ARG A 1 210 ? 0.933 -1.921 25.375 1.00 87.44 210 ARG A CA 1
ATOM 1649 C C . ARG A 1 210 ? 1.342 -3.309 25.864 1.00 87.44 210 ARG A C 1
ATOM 1651 O O . ARG A 1 210 ? 2.514 -3.511 26.156 1.00 87.44 210 ARG A O 1
ATOM 1658 N N . THR A 1 211 ? 0.431 -4.287 25.839 1.00 8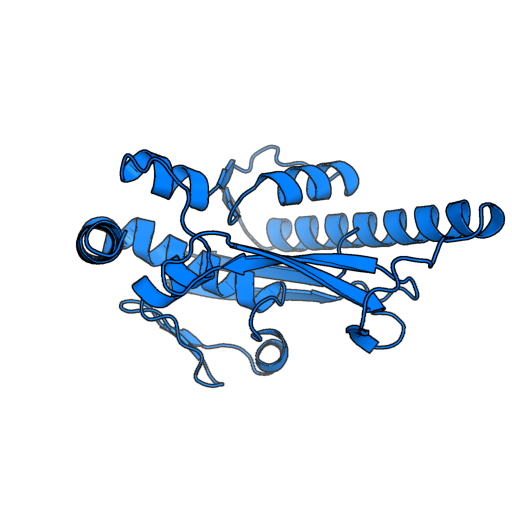6.75 211 THR A N 1
ATOM 1659 C CA . THR A 1 211 ? 0.744 -5.678 26.220 1.00 86.75 211 THR A CA 1
ATOM 1660 C C . THR A 1 211 ? 1.915 -6.243 25.415 1.00 86.75 211 THR A C 1
ATOM 1662 O O . THR A 1 211 ? 2.794 -6.917 25.955 1.00 86.75 211 THR A O 1
ATOM 1665 N N . GLN A 1 212 ? 1.963 -5.953 24.115 1.00 81.38 212 GLN A N 1
ATOM 1666 C CA . GLN A 1 212 ? 3.059 -6.418 23.276 1.00 81.38 212 GLN A CA 1
ATOM 1667 C C . GLN A 1 212 ? 4.375 -5.682 23.566 1.00 81.38 212 GLN A C 1
ATOM 1669 O O . GLN A 1 212 ? 5.437 -6.291 23.484 1.00 81.38 212 GLN A O 1
ATOM 1674 N N . MET A 1 213 ? 4.334 -4.384 23.874 1.00 77.75 213 MET A N 1
ATOM 1675 C CA . MET A 1 213 ? 5.526 -3.629 24.268 1.00 77.75 213 MET A CA 1
ATOM 1676 C C . MET A 1 213 ? 6.130 -4.184 25.558 1.00 77.75 213 MET A C 1
ATOM 1678 O O . MET A 1 213 ? 7.324 -4.463 25.566 1.00 77.75 213 MET A O 1
ATOM 1682 N N . ASP A 1 214 ? 5.307 -4.452 26.573 1.00 78.56 214 ASP A N 1
ATOM 1683 C CA . ASP A 1 214 ? 5.763 -5.032 27.843 1.00 78.56 214 ASP A CA 1
ATOM 1684 C C . ASP A 1 214 ? 6.442 -6.396 27.625 1.00 78.56 214 ASP A C 1
ATOM 1686 O O . ASP A 1 214 ? 7.503 -6.681 28.183 1.00 78.56 214 ASP A O 1
ATOM 1690 N N . THR A 1 215 ? 5.871 -7.228 26.750 1.00 75.62 215 THR A N 1
ATOM 1691 C CA . THR A 1 215 ? 6.424 -8.553 26.430 1.00 75.62 215 THR A CA 1
ATOM 1692 C C . THR A 1 215 ? 7.772 -8.442 25.708 1.00 75.62 215 THR A C 1
ATOM 1694 O O . THR A 1 215 ? 8.720 -9.133 26.061 1.00 75.62 215 THR A O 1
ATOM 1697 N N . CYS A 1 216 ? 7.892 -7.538 24.729 1.00 67.44 216 CYS A N 1
ATOM 1698 C CA . CYS A 1 216 ? 9.119 -7.374 23.944 1.00 67.44 216 CYS A CA 1
ATOM 1699 C C . CYS A 1 216 ? 10.238 -6.611 24.679 1.00 67.44 216 CYS A C 1
ATOM 1701 O O . CYS A 1 216 ? 11.399 -6.775 24.316 1.00 67.44 216 CYS A O 1
ATOM 1703 N N . GLU A 1 217 ? 9.926 -5.764 25.665 1.00 61.34 217 GLU A N 1
ATOM 1704 C CA . GLU A 1 217 ? 10.935 -5.104 26.514 1.00 61.34 217 GLU A CA 1
ATOM 1705 C C . GLU A 1 217 ? 11.512 -6.049 27.580 1.00 61.34 217 GLU A C 1
ATOM 1707 O O . GLU A 1 217 ? 12.633 -5.844 28.035 1.00 61.34 217 GLU A O 1
ATOM 1712 N N . SER A 1 218 ? 10.780 -7.108 27.939 1.00 51.47 218 SER A N 1
ATOM 1713 C CA . SER A 1 218 ? 11.198 -8.105 28.937 1.00 51.47 218 SER A CA 1
ATOM 1714 C C . SER A 1 218 ? 12.200 -9.143 28.406 1.00 51.47 218 SER A C 1
ATOM 1716 O O . SER A 1 218 ? 12.842 -9.833 29.196 1.00 51.47 218 SER A O 1
ATOM 1718 N N . GLU A 1 219 ? 12.324 -9.276 27.082 1.00 48.09 219 GLU A N 1
ATOM 1719 C CA . GLU A 1 219 ? 13.186 -10.259 26.402 1.00 48.09 219 GLU A CA 1
ATOM 1720 C C . GLU A 1 219 ? 14.493 -9.652 25.841 1.00 48.09 219 GLU A C 1
ATOM 1722 O O . GLU A 1 219 ? 15.243 -10.343 25.148 1.00 48.09 219 GLU A O 1
ATOM 1727 N N . GLY A 1 220 ? 14.755 -8.364 26.106 1.00 42.25 220 GLY A N 1
ATOM 1728 C CA . GLY A 1 220 ? 15.883 -7.590 25.563 1.00 42.25 220 GLY A CA 1
ATOM 1729 C C . GLY A 1 220 ? 17.034 -7.341 26.528 1.00 42.25 220 GLY A C 1
ATOM 1730 O O . GLY A 1 220 ? 16.777 -7.145 27.735 1.00 42.25 220 GLY A O 1
#

Radius of gyration: 18.42 Å; chains: 1; bounding box: 50×36×52 Å

Foldseek 3Di:
DDQKAKAWDADPVVRDIDIDMDGLQDQDKDKDWDFDADPLQHGPDIDIAIDHNVVPRDRHDDDPPDDDDPVCVVVVVVSVLVSLLVVQVSVVVVCVVDVAQEDEDAQCPVVVVSCVSSVHDCVNYHYHHVQVVVCVVLVHPDTGDLVNLCVLQVWDDPLQWTDGVVDIDGDDNVCSVQLDPPRNNVRNVSRVRSVVCCPPVVVSSSVSVVVSVVVVVVVD

pLDDT: mean 88.8, std 8.9, range [42.25, 97.88]

=== Feature glossary ===
Reading guide. The protein is described through the following features:

Foldseek 3Di. A 3Di character summarizes, for each residue, the relative orientation of the Cα frame of its nearest spatial neighbor. Because it encodes fold topology rather than chemistry, 3Di alignments detect remote structural similarity that sequence alignment misses.

Contact-map, Ramachandran, and PAE plots. Plot images: a contact map (which residues are close in 3D, as an N×N binary image), a Ramachandran scatter (backbone torsion angles, revealing secondary-structure composition at a glance), and — for AlphaFold structures — a PAE heatmap (pairwise prediction confidence).

Radius of gyration, Cα contacts, bounding box. Radius of gyration (Rg) is the root-mean-square distance of Cα atoms from their centroid — a single number for overall size and compactness. A globular domain of N residues has Rg ≈ 2.2·N^0.38 Å; an extended or disordered chain has a much larger Rg. The Cα contact count is the number of residue pairs whose Cα atoms are within 8 Å and are more than four positions apart in sequence — a standard proxy for tertiary packing density. The bounding box is the smallest axis-aligned box enclosing all Cα atoms.

Secondary structure (8-state, DSSP). Eight-state secondary structure (DSSP): H is the canonical α-helix, G the tighter 3₁₀-helix, I the wider π-helix; E/B are β-structure, T and S are turns and bends, and '-' is everything else. DSSP derives these from the pattern of main-chain N–H···O=C hydrogen bonds, not from the sequence.

B-factor. B-factor (Debye–Waller factor) reflects atomic displacement in the crystal lattice. It is an experimental observable (units Å²), not a prediction; low values mean the atom is pinned down, high values mean it moves or is heterogeneous across the crystal.

pLDDT. pLDDT is the predicted lDDT-Cα score: AlphaFold's confidence that the local environment of each residue (all inter-atomic distances within 15 Å) is correctly placed. It is a per-residue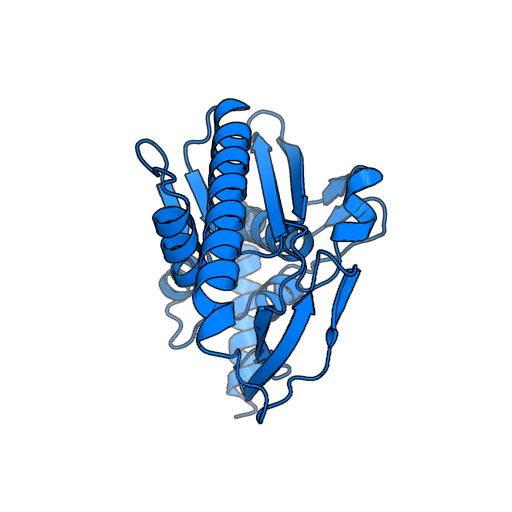 number between 0 and 100, with higher meaning more reliable.

Nearest PDB structures. Nearest PDB neighbors are the top structural matches found by Foldseek when searching this structure against the entire Protein Data Bank. Each hit reports a TM-score (0 to 1; >0.5 almost always implies the same fold) and an E-value. These are *structural* homologs — they may share no detectable sequence similarity.

Solvent-accessible surface area. Accessible surface area quantifies burial. A residue with SASA near zero is packed into the hydrophobic core; one with SASA >100 Å² sits on the surface. Computed here via the Shrake–Rupley numerical algorithm with a 1.4 Å probe.

Rendered structure images. Structure images are PyMOL renders from six orthogonal camera directions. Cartoon representation draws helices as coils and strands as arrows; sticks shows the backbone as bonds; surface shows the solvent-excluded envelope. Rainbow coloring maps sequence position to hue (blue→red, N→C); chain coloring assigns a distinct color per polypeptide.

Backbone torsions (φ/ψ). φ (phi) and ψ (psi) are the two rotatable backbone dihedrals per residue: φ is the C(i-1)–N–Cα–C torsion, ψ is the N–Cα–C–N(i+1) torsion, both in degrees on (−180°, 180°]. α-helical residues cluster near (−60°, −45°); β-strand residues near (−120°, +130°). A Ramachandran plot is simply a scatter of (φ, ψ) for every residue.

Predicted aligned error. Predicted Aligned Error (PAE) is an AlphaFold confidence matrix: entry (i, j) is the expected error in the position of residue j, in ångströms, when the prediction is superimposed on the true structure at residue i. Low PAE within a block of residues means that block is internally rigid and well-predicted; high PAE between two blocks means their relative placement is uncertain even if each block individually is confident.

mmCIF coordinates. Structure coordinates are given as an mmCIF _atom_site loop: one row per atom with element, residue name, chain id, sequence number, and x/y/z position in Å. Only the four main-chain atoms per residue are included here; side chains are omitted to keep the record compact.

InterPro / GO / CATH / organism. Database cross-references. InterPro integrates a dozen domain/family signature databases into unified entries with residue-range hits. GO terms attach function/process/location labels with evidence codes. CATH codes position the fold in a four-level structural taxonomy. Organism is the NCBI-taxonomy species name.

Secondary structure (3-state, P-SEA). SS3 is a coarse helix/strand/coil call (letters a/b/c) made by the P-SEA algorithm from inter-Cα distances and dihedrals. It is less detailed than DSSP but needs only Cα positions.

Sequence. Sequence gives the chain of amino acids in standard one-letter code (A=alanine, C=cysteine, …, Y=tyrosine), read N→C. It is the only feature that is directly encoded by the gene; all structural features are derived from the folded form of this sequence.